Protein AF-A0A8T3YIJ8-F1 (afdb_monomer)

Structure (mmCIF, N/CA/C/O backbone):
data_AF-A0A8T3YIJ8-F1
#
_entry.id   AF-A0A8T3YIJ8-F1
#
loop_
_atom_site.group_PDB
_atom_site.id
_atom_site.type_symbol
_atom_site.label_atom_id
_atom_site.label_alt_id
_atom_site.label_comp_id
_atom_site.label_asym_id
_atom_site.label_entity_id
_atom_site.label_seq_id
_atom_site.pdbx_PDB_ins_code
_atom_site.Cartn_x
_atom_site.Cartn_y
_atom_site.Cartn_z
_atom_site.occupancy
_atom_site.B_iso_or_equiv
_atom_site.auth_seq_id
_atom_site.auth_comp_id
_atom_site.auth_asym_id
_atom_site.auth_atom_id
_atom_site.pdbx_PDB_model_num
ATOM 1 N N . MET A 1 1 ? -2.992 -53.094 11.812 1.00 40.25 1 MET A N 1
ATOM 2 C CA . MET A 1 1 ? -3.925 -52.008 12.169 1.00 40.25 1 MET A CA 1
ATOM 3 C C . MET A 1 1 ? -3.090 -50.747 12.243 1.00 40.25 1 MET A C 1
ATOM 5 O O . MET A 1 1 ? -2.473 -50.510 13.270 1.00 40.25 1 MET A O 1
ATOM 9 N N . ASP A 1 2 ? -2.996 -50.025 11.130 1.00 34.44 2 ASP A N 1
ATOM 10 C CA . ASP A 1 2 ? -2.339 -48.716 11.070 1.00 34.44 2 ASP A CA 1
ATOM 11 C C . ASP A 1 2 ? -3.391 -47.627 11.310 1.00 34.44 2 ASP A C 1
ATOM 13 O O . ASP A 1 2 ? -4.445 -47.670 10.666 1.00 34.44 2 ASP A O 1
ATOM 17 N N . PRO A 1 3 ? -3.162 -46.660 12.214 1.00 46.69 3 PRO A N 1
ATOM 18 C CA . PRO A 1 3 ? -4.040 -45.513 12.334 1.00 46.69 3 PRO A CA 1
ATOM 19 C C . PRO A 1 3 ? -3.675 -44.527 11.222 1.00 46.69 3 PRO A C 1
ATOM 21 O O . PRO A 1 3 ? -2.634 -43.873 11.262 1.00 46.69 3 PRO A O 1
ATOM 24 N N . ALA A 1 4 ? -4.534 -44.442 10.207 1.00 42.09 4 ALA A N 1
ATOM 25 C CA . ALA A 1 4 ? -4.451 -43.399 9.199 1.00 42.09 4 ALA A CA 1
ATOM 26 C C . ALA A 1 4 ? -4.560 -42.029 9.883 1.00 42.09 4 ALA A C 1
ATOM 28 O O . ALA A 1 4 ? -5.516 -41.750 10.611 1.00 42.09 4 ALA A O 1
ATOM 29 N N . ALA A 1 5 ? -3.540 -41.203 9.658 1.00 43.22 5 ALA A N 1
ATOM 30 C CA . ALA A 1 5 ? -3.492 -39.816 10.070 1.00 43.22 5 ALA A CA 1
ATOM 31 C C . ALA A 1 5 ? -4.724 -39.077 9.531 1.00 43.22 5 ALA A C 1
ATOM 33 O O . ALA A 1 5 ? -5.013 -39.112 8.336 1.00 43.22 5 ALA A O 1
ATOM 34 N N . ALA A 1 6 ? -5.451 -38.418 10.430 1.00 42.28 6 ALA A N 1
ATOM 35 C CA . ALA A 1 6 ? -6.501 -37.488 10.062 1.00 42.28 6 ALA A CA 1
ATOM 36 C C . ALA A 1 6 ? -5.849 -36.279 9.376 1.00 42.28 6 ALA A C 1
ATOM 38 O O . ALA A 1 6 ? -5.313 -35.390 10.039 1.00 42.28 6 ALA A O 1
ATOM 39 N N . GLU A 1 7 ? -5.862 -36.269 8.045 1.00 41.53 7 GLU A N 1
ATOM 40 C CA . GLU A 1 7 ? -5.591 -35.070 7.263 1.00 41.53 7 GLU A CA 1
ATOM 41 C C . GLU A 1 7 ? -6.650 -34.026 7.626 1.00 41.53 7 GLU A C 1
ATOM 43 O O . GLU A 1 7 ? -7.843 -34.184 7.355 1.00 41.53 7 GLU A O 1
ATOM 48 N N . GLY A 1 8 ? -6.211 -32.975 8.318 1.00 44.59 8 GLY A N 1
ATOM 49 C CA . GLY A 1 8 ? -7.040 -31.819 8.611 1.00 44.59 8 GLY A CA 1
ATOM 50 C C . GLY A 1 8 ? -7.515 -31.211 7.299 1.00 44.59 8 GLY A C 1
ATOM 51 O O . GLY A 1 8 ? -6.703 -30.781 6.481 1.00 44.59 8 GLY A O 1
ATOM 52 N N . ALA A 1 9 ? -8.833 -31.199 7.099 1.00 43.62 9 ALA A N 1
ATOM 53 C CA . ALA A 1 9 ? -9.450 -30.539 5.963 1.00 43.62 9 ALA A CA 1
ATOM 54 C C . ALA A 1 9 ? -8.940 -29.085 5.858 1.00 43.62 9 ALA A C 1
ATOM 56 O O . ALA A 1 9 ? -8.787 -28.419 6.890 1.00 43.62 9 ALA A O 1
ATOM 57 N N . PRO A 1 10 ? -8.674 -28.579 4.640 1.00 43.88 10 PRO A N 1
ATOM 58 C CA . PRO A 1 10 ? -8.256 -27.197 4.458 1.00 43.88 10 PRO A CA 1
ATOM 59 C C . PRO A 1 10 ? -9.318 -26.251 5.040 1.00 43.88 10 PRO A C 1
ATOM 61 O O . PRO A 1 10 ? -10.515 -26.544 4.938 1.00 43.88 10 PRO A O 1
ATOM 64 N N . PRO A 1 11 ? -8.913 -25.129 5.662 1.00 44.38 11 PRO A N 1
ATOM 65 C CA . PRO A 1 11 ? -9.855 -24.193 6.255 1.00 44.38 11 PRO A CA 1
ATOM 66 C C . PRO A 1 11 ? -10.845 -23.701 5.197 1.00 44.38 11 PRO A C 1
ATOM 68 O O . PRO A 1 11 ? -10.463 -23.283 4.102 1.00 44.38 11 PRO A O 1
ATOM 71 N N . THR A 1 12 ? -12.130 -23.764 5.538 1.00 39.94 12 THR A N 1
ATOM 72 C CA . THR A 1 12 ? -13.231 -23.315 4.690 1.00 39.94 12 THR A CA 1
ATOM 73 C C . THR A 1 12 ? -13.038 -21.837 4.326 1.00 39.94 12 THR A C 1
ATOM 75 O O . THR A 1 12 ? -12.788 -21.029 5.227 1.00 39.94 12 THR A O 1
ATOM 78 N N . PRO A 1 13 ? -13.163 -21.440 3.047 1.00 45.22 13 PRO A N 1
ATOM 79 C CA . PRO A 1 13 ? -13.034 -20.041 2.662 1.00 45.22 13 PRO A CA 1
ATOM 80 C C . PRO A 1 13 ? -14.112 -19.197 3.350 1.00 45.22 13 PRO A C 1
ATOM 82 O O . PRO A 1 13 ? -15.308 -19.481 3.260 1.00 45.22 13 PRO A O 1
ATOM 85 N N . VAL A 1 14 ? -13.672 -18.155 4.056 1.00 48.16 14 VAL A N 1
ATOM 86 C CA . VAL A 1 14 ? -14.549 -17.171 4.698 1.00 48.16 14 VAL A CA 1
ATOM 87 C C . VAL A 1 14 ? -15.386 -16.484 3.610 1.00 48.16 14 VAL A C 1
ATOM 89 O O . VAL A 1 14 ? -14.811 -15.978 2.642 1.00 48.16 14 VAL A O 1
ATOM 92 N N . PRO A 1 15 ? -16.726 -16.426 3.729 1.00 44.69 15 PRO A N 1
ATOM 93 C CA . PRO A 1 15 ? -17.553 -15.702 2.774 1.00 44.69 15 PRO A CA 1
ATOM 94 C C . PRO A 1 15 ? -17.121 -14.231 2.700 1.00 44.69 15 PRO A C 1
ATOM 96 O O . PRO A 1 15 ? -17.111 -13.524 3.705 1.00 44.69 15 PRO A O 1
ATOM 99 N N . VAL A 1 16 ? -16.828 -13.737 1.493 1.00 50.03 16 VAL A N 1
ATOM 100 C CA . VAL A 1 16 ? -16.339 -12.365 1.218 1.00 50.03 16 VAL A CA 1
ATOM 101 C C . VAL A 1 16 ? -17.248 -11.262 1.807 1.00 50.03 16 VAL A C 1
ATOM 103 O O . VAL A 1 16 ? -16.803 -10.140 2.030 1.00 50.03 16 VAL A O 1
ATOM 106 N N . ARG A 1 17 ? -18.511 -11.576 2.134 1.00 48.50 17 ARG A N 1
ATOM 107 C CA . ARG A 1 17 ? -19.486 -10.645 2.731 1.00 48.50 17 ARG A CA 1
ATOM 108 C C . ARG A 1 17 ? -19.342 -10.398 4.239 1.00 48.50 17 ARG A C 1
ATOM 110 O O . ARG A 1 17 ? -20.034 -9.521 4.744 1.00 48.50 17 ARG A O 1
ATOM 117 N N . THR A 1 18 ? -18.458 -11.103 4.944 1.00 59.53 18 THR A N 1
ATOM 118 C CA . THR A 1 18 ? -18.165 -10.848 6.372 1.00 59.53 18 THR A CA 1
ATOM 119 C C . THR A 1 18 ? -16.715 -10.443 6.619 1.00 59.53 18 THR A C 1
ATOM 121 O O . THR A 1 18 ? -16.295 -10.346 7.767 1.00 59.53 18 THR A O 1
ATOM 124 N N . ALA A 1 19 ? -15.928 -10.225 5.563 1.00 74.06 19 ALA A N 1
ATOM 125 C CA . ALA A 1 19 ? -14.519 -9.916 5.723 1.00 74.06 19 ALA A CA 1
ATOM 126 C C . ALA A 1 19 ? -14.310 -8.479 6.250 1.00 74.06 19 ALA A C 1
ATOM 128 O O . ALA A 1 19 ? -14.961 -7.551 5.759 1.00 74.06 19 ALA A O 1
ATOM 129 N N . PRO A 1 20 ? -13.370 -8.245 7.184 1.00 74.06 20 PRO A N 1
ATOM 130 C CA . PRO A 1 20 ? -13.170 -6.924 7.788 1.00 74.06 20 PRO A CA 1
ATOM 131 C C . PRO A 1 20 ? -12.803 -5.845 6.758 1.00 74.06 20 PRO A C 1
ATOM 133 O O . PRO A 1 20 ? -13.225 -4.698 6.880 1.00 74.06 20 PRO A O 1
ATOM 136 N N . TRP A 1 21 ? -12.077 -6.220 5.701 1.00 81.50 21 TRP A N 1
ATOM 137 C CA . TRP A 1 21 ? -11.660 -5.327 4.613 1.00 81.50 21 TRP A CA 1
ATOM 138 C C . TRP A 1 21 ? -12.791 -4.878 3.676 1.00 81.50 21 TRP A C 1
ATOM 140 O O . TRP A 1 21 ? -12.578 -3.990 2.848 1.00 81.50 21 TRP A O 1
ATOM 150 N N . ALA A 1 22 ? -13.995 -5.448 3.800 1.00 82.62 22 ALA A N 1
ATOM 151 C CA . ALA A 1 22 ? -15.178 -4.981 3.077 1.00 82.62 22 ALA A CA 1
ATOM 152 C C . ALA A 1 22 ? -15.743 -3.668 3.655 1.00 82.62 22 ALA A C 1
ATOM 154 O O . ALA A 1 22 ? -16.499 -2.962 2.984 1.00 82.62 22 ALA A O 1
ATOM 155 N N . TYR A 1 23 ? -15.376 -3.315 4.892 1.00 85.31 23 TYR A N 1
ATOM 156 C CA . TYR A 1 23 ? -15.840 -2.101 5.555 1.00 85.31 23 TYR A CA 1
ATOM 157 C C . TYR A 1 23 ? -14.977 -0.902 5.156 1.00 85.31 23 TYR A C 1
ATOM 159 O O . TYR A 1 23 ? -13.761 -0.912 5.302 1.00 85.31 23 TYR A O 1
ATOM 167 N N . LYS A 1 24 ? -15.615 0.187 4.721 1.00 79.62 24 LYS A N 1
ATOM 168 C CA . LYS A 1 24 ? -14.959 1.441 4.298 1.00 79.62 24 LYS A CA 1
ATOM 169 C C . LYS A 1 24 ? -13.916 1.972 5.296 1.00 79.62 24 LYS A C 1
ATOM 171 O O . LYS A 1 24 ? -12.830 2.392 4.903 1.00 79.62 24 LYS A O 1
ATOM 176 N N . ASN A 1 25 ? -14.224 1.904 6.591 1.00 87.69 25 ASN A N 1
ATOM 177 C CA . ASN A 1 25 ? -13.346 2.391 7.660 1.00 87.69 25 ASN A CA 1
ATOM 178 C C . ASN A 1 25 ? -12.110 1.509 7.883 1.00 87.69 25 ASN A C 1
ATOM 180 O O . ASN A 1 25 ? -11.148 1.969 8.498 1.00 87.69 25 ASN A O 1
ATOM 184 N N . PHE A 1 26 ? -12.113 0.269 7.383 1.00 92.44 26 PHE A N 1
ATOM 185 C CA . PHE A 1 26 ? -10.992 -0.656 7.526 1.00 92.44 26 PHE A CA 1
ATOM 186 C C . PHE A 1 26 ? -9.722 -0.037 6.956 1.00 92.44 26 PHE A C 1
ATOM 188 O O . PHE A 1 26 ? -8.716 0.054 7.652 1.00 92.44 26 PHE A O 1
ATOM 195 N N . TRP A 1 27 ? -9.792 0.457 5.717 1.00 92.62 27 TRP A N 1
ATOM 196 C CA . TRP A 1 27 ? -8.640 1.024 5.020 1.00 92.62 27 TRP A CA 1
ATOM 197 C C . TRP A 1 27 ? -8.142 2.296 5.693 1.00 92.62 27 TRP A C 1
ATOM 199 O O . TRP A 1 27 ? -6.937 2.488 5.815 1.00 92.62 27 TRP A O 1
ATOM 209 N N . LEU A 1 28 ? -9.053 3.119 6.215 1.00 91.44 28 LEU A N 1
ATOM 210 C CA . LEU A 1 28 ? -8.709 4.317 6.978 1.00 91.44 28 LEU A CA 1
ATOM 211 C C . LEU A 1 28 ? -7.915 3.988 8.241 1.00 91.44 28 LEU A C 1
ATOM 213 O O . LEU A 1 28 ? -6.855 4.576 8.476 1.00 91.44 28 LEU A O 1
ATOM 217 N N . ILE A 1 29 ? -8.392 3.028 9.031 1.00 92.94 29 ILE A N 1
ATOM 218 C CA . ILE A 1 29 ? -7.712 2.603 10.257 1.00 92.94 29 ILE A CA 1
ATOM 219 C C . ILE A 1 29 ? -6.386 1.923 9.909 1.00 92.94 29 ILE A C 1
ATOM 221 O O . ILE A 1 29 ? -5.339 2.307 10.434 1.00 92.94 29 ILE A O 1
ATOM 225 N N . TRP A 1 30 ? -6.424 0.947 9.003 1.00 95.38 30 TRP A N 1
ATOM 226 C CA . TRP A 1 30 ? -5.283 0.102 8.680 1.00 95.38 30 TRP A CA 1
ATOM 227 C C . TRP A 1 30 ? -4.146 0.892 8.036 1.00 95.38 30 TRP A C 1
ATOM 229 O O . TRP A 1 30 ? -3.026 0.827 8.530 1.00 95.38 30 TRP A O 1
ATOM 239 N N . LEU A 1 31 ? -4.412 1.701 7.002 1.00 94.88 31 LEU A N 1
ATOM 240 C CA . LEU A 1 31 ? -3.368 2.479 6.319 1.00 94.88 31 LEU A CA 1
ATOM 241 C C . LEU A 1 31 ? -2.733 3.510 7.251 1.00 94.88 31 LEU A C 1
ATOM 243 O O . LEU A 1 31 ? -1.519 3.700 7.244 1.00 94.88 31 LEU A O 1
ATOM 247 N N . THR A 1 32 ? -3.532 4.129 8.120 1.00 92.62 32 THR A N 1
ATOM 248 C CA . THR A 1 32 ? -2.998 5.059 9.121 1.00 92.62 32 THR A CA 1
ATOM 249 C C . THR A 1 32 ? -2.109 4.344 10.138 1.00 92.62 32 THR A C 1
ATOM 251 O O . THR A 1 32 ? -1.071 4.882 10.526 1.00 92.62 32 THR A O 1
ATOM 254 N N . ALA A 1 33 ? -2.494 3.139 10.566 1.00 94.75 33 ALA A N 1
ATOM 255 C CA . ALA A 1 33 ? -1.703 2.313 11.473 1.00 94.75 33 ALA A CA 1
ATOM 256 C C . ALA A 1 33 ? -0.489 1.660 10.795 1.00 94.75 33 ALA A C 1
ATOM 258 O O . ALA A 1 33 ? 0.489 1.369 11.476 1.00 94.75 33 ALA A O 1
ATOM 259 N N . ALA A 1 34 ? -0.511 1.459 9.477 1.00 94.94 34 ALA A N 1
ATOM 260 C CA . ALA A 1 34 ? 0.637 0.990 8.709 1.00 94.94 34 ALA A CA 1
ATOM 261 C C . ALA A 1 34 ? 1.737 2.054 8.655 1.00 94.94 34 ALA A C 1
ATOM 263 O O . ALA A 1 34 ? 2.915 1.724 8.759 1.00 94.94 34 ALA A O 1
ATOM 264 N N . GLY A 1 35 ?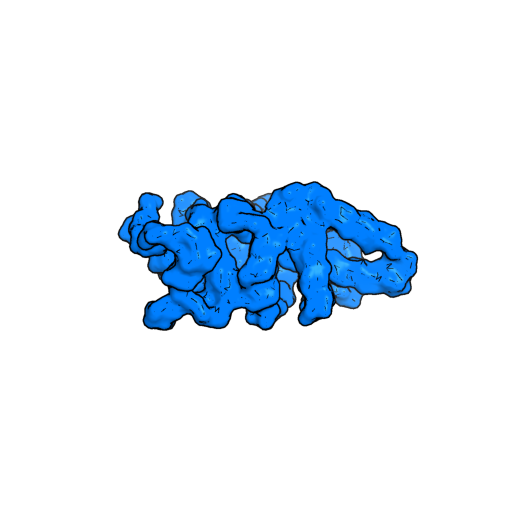 1.359 3.334 8.603 1.00 92.00 35 GLY A N 1
ATOM 265 C CA . GLY A 1 35 ? 2.290 4.464 8.559 1.00 92.00 35 GLY A CA 1
ATOM 266 C C . GLY A 1 35 ? 3.027 4.775 9.852 1.00 92.00 35 GLY A C 1
ATOM 267 O O . GLY A 1 35 ? 3.831 5.698 9.862 1.00 92.00 35 GLY A O 1
ATOM 268 N N . ALA A 1 36 ? 2.760 4.062 10.946 1.00 88.50 36 ALA A N 1
ATOM 269 C CA . ALA A 1 36 ? 3.391 4.313 12.236 1.00 88.50 36 ALA A CA 1
ATOM 270 C C . ALA A 1 36 ? 3.660 3.000 12.973 1.00 88.50 36 ALA A C 1
ATOM 272 O O . ALA A 1 36 ? 2.823 2.104 12.996 1.00 88.50 36 ALA A O 1
ATOM 273 N N . LYS A 1 37 ? 4.803 2.884 13.661 1.00 83.25 37 LYS A N 1
ATOM 274 C CA . LYS A 1 37 ? 5.083 1.694 14.492 1.00 83.25 37 LYS A CA 1
ATOM 275 C C . LYS A 1 37 ? 4.044 1.500 15.602 1.00 83.25 37 LYS A C 1
ATOM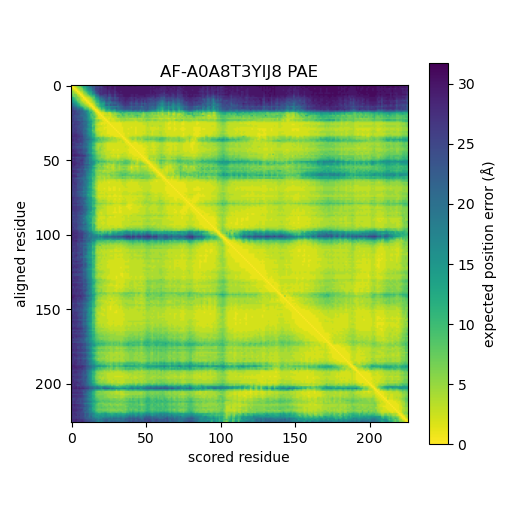 277 O O . LYS A 1 37 ? 3.714 0.368 15.936 1.00 83.25 37 LYS A O 1
ATOM 282 N N . ARG A 1 38 ? 3.547 2.602 16.176 1.00 87.69 38 ARG A N 1
ATOM 283 C CA . ARG A 1 38 ? 2.482 2.623 17.188 1.00 87.69 38 ARG A CA 1
ATOM 284 C C . ARG A 1 38 ? 1.616 3.862 16.983 1.00 87.69 38 ARG A C 1
ATOM 286 O O . ARG A 1 38 ? 2.122 4.981 17.042 1.00 87.69 38 ARG A O 1
ATOM 293 N N . THR A 1 39 ? 0.313 3.679 16.797 1.00 93.75 39 THR A N 1
ATOM 294 C CA . THR A 1 39 ? -0.670 4.777 16.780 1.00 93.75 39 THR A CA 1
ATOM 295 C C . THR A 1 39 ? -1.840 4.468 17.711 1.00 93.75 39 THR A C 1
ATOM 297 O O . THR A 1 39 ? -1.837 3.445 18.386 1.00 93.75 39 THR A O 1
ATOM 300 N N . THR A 1 40 ? -2.826 5.352 17.809 1.00 93.69 40 THR A N 1
ATOM 301 C CA . THR A 1 40 ? -4.071 5.120 18.555 1.00 93.69 40 THR A CA 1
ATOM 302 C C . THR A 1 40 ? -5.258 5.452 17.658 1.00 93.69 40 THR A C 1
ATOM 304 O O . THR A 1 40 ? -5.126 6.275 16.755 1.00 93.69 40 THR A O 1
ATOM 307 N N . LEU A 1 41 ? -6.434 4.868 17.912 1.00 91.31 41 LEU A N 1
ATOM 308 C CA . LEU A 1 41 ? -7.649 5.239 17.168 1.00 91.31 41 LEU A CA 1
ATOM 309 C C . LEU A 1 41 ? -7.975 6.735 17.276 1.00 91.31 41 LEU A C 1
ATOM 311 O O . LEU A 1 41 ? -8.376 7.333 16.286 1.00 91.31 41 LEU A O 1
ATOM 315 N N . TYR A 1 42 ? -7.719 7.349 18.433 1.00 91.44 42 TYR A N 1
ATOM 316 C CA . TYR A 1 42 ? -7.863 8.793 18.609 1.00 91.44 42 TYR A CA 1
ATOM 317 C C . TYR A 1 42 ? -7.010 9.579 17.601 1.00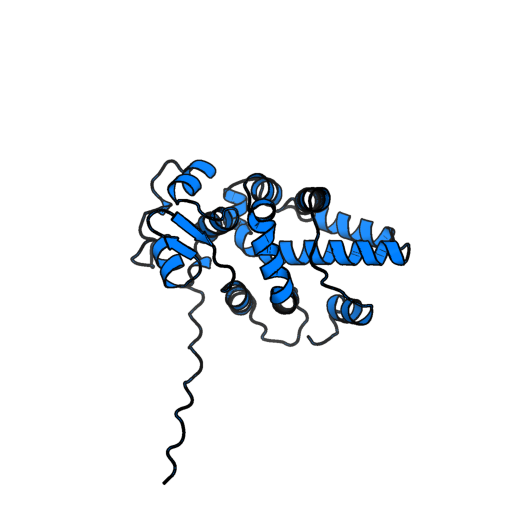 91.44 42 TYR A C 1
ATOM 319 O O . TYR A 1 42 ? -7.520 10.455 16.912 1.00 91.44 42 TYR A O 1
ATOM 327 N N . LYS A 1 43 ? -5.728 9.215 17.442 1.00 91.62 43 LYS A N 1
ATOM 328 C CA . LYS A 1 43 ? -4.847 9.854 16.451 1.00 91.62 43 LYS A CA 1
ATOM 329 C C . LYS A 1 43 ? -5.313 9.615 15.017 1.00 91.62 43 LYS A C 1
ATOM 331 O O . LYS A 1 43 ? -5.113 10.470 14.163 1.00 91.62 43 LYS A O 1
ATOM 336 N N . VAL A 1 44 ? -5.919 8.457 14.741 1.00 90.75 44 VAL A N 1
ATOM 337 C CA . VAL A 1 44 ? -6.538 8.184 13.437 1.00 90.75 44 VAL A CA 1
ATOM 338 C C . VAL A 1 44 ? -7.698 9.155 13.195 1.00 90.75 44 VAL A C 1
ATOM 340 O O . VAL A 1 44 ? -7.745 9.782 12.143 1.00 90.75 44 VAL A O 1
ATOM 343 N N . GLN A 1 45 ? -8.600 9.330 14.161 1.00 89.31 45 GLN A N 1
ATOM 344 C CA . GLN A 1 45 ? -9.729 10.257 14.029 1.00 89.31 45 GLN A CA 1
ATOM 345 C C . GLN A 1 45 ? -9.278 11.704 13.865 1.00 89.31 45 GLN A C 1
ATOM 347 O O . GLN A 1 45 ? -9.722 12.371 12.934 1.00 89.31 45 GLN A O 1
ATOM 352 N N . GLU A 1 46 ? -8.371 12.158 14.730 1.00 89.31 46 GLU A N 1
ATOM 353 C CA . GLU A 1 46 ? -7.794 13.502 14.690 1.00 89.31 46 GLU A CA 1
ATOM 354 C C . GLU A 1 46 ? -7.176 13.790 13.317 1.00 89.31 46 GLU A C 1
ATOM 356 O O . GLU A 1 46 ? -7.488 14.801 12.690 1.00 89.31 46 GLU A O 1
ATOM 361 N N . ARG A 1 47 ? -6.379 12.849 12.793 1.00 86.19 47 ARG A N 1
ATOM 362 C CA . ARG A 1 47 ? -5.721 12.973 11.485 1.00 86.19 47 ARG A CA 1
ATOM 363 C C . ARG A 1 47 ? -6.700 13.152 10.327 1.00 86.19 47 ARG A C 1
ATOM 365 O O . ARG A 1 47 ? -6.379 13.857 9.374 1.00 86.19 47 ARG A O 1
ATOM 372 N N . TRP A 1 48 ? -7.852 12.493 10.379 1.00 84.25 48 TRP A N 1
ATOM 373 C CA . TRP A 1 48 ? -8.841 12.525 9.299 1.00 84.25 48 TRP A CA 1
ATOM 374 C C . TRP A 1 48 ? -10.027 13.450 9.597 1.00 84.25 48 TRP A C 1
ATOM 376 O O . TRP A 1 48 ? -11.025 13.400 8.882 1.00 84.25 48 TRP A O 1
ATOM 386 N N . GLY A 1 49 ? -9.930 14.297 10.629 1.00 82.62 49 GLY A N 1
ATOM 387 C CA . GLY A 1 49 ? -10.971 15.269 10.979 1.00 82.62 49 GLY A CA 1
ATOM 388 C C . GLY A 1 49 ? -12.289 14.634 11.430 1.00 82.62 49 GLY A C 1
ATOM 389 O O . GLY A 1 49 ? -13.350 15.238 11.285 1.00 82.62 49 GLY A O 1
ATOM 390 N N . ILE A 1 50 ? -12.248 13.408 11.955 1.00 83.31 50 ILE A N 1
ATOM 391 C CA . ILE A 1 50 ? -13.434 12.691 12.429 1.00 83.31 50 ILE A CA 1
ATOM 392 C C . ILE A 1 50 ? -13.762 13.203 13.835 1.00 83.31 50 ILE A C 1
ATOM 394 O O . ILE A 1 50 ? -13.101 12.853 14.809 1.00 83.31 50 ILE A O 1
ATOM 398 N N . THR A 1 51 ? -14.795 14.036 13.942 1.00 79.75 51 THR A N 1
ATOM 399 C CA . THR A 1 51 ? -15.195 14.697 15.199 1.00 79.75 51 THR A CA 1
ATOM 400 C C . THR A 1 51 ? -16.050 13.823 16.114 1.00 79.75 51 THR A C 1
ATOM 402 O O . THR A 1 51 ? -16.186 14.105 17.302 1.00 79.75 51 THR A O 1
ATOM 405 N N . THR A 1 52 ? -16.635 12.752 15.580 1.00 77.88 52 THR A N 1
ATOM 406 C CA . THR A 1 52 ? -17.465 11.810 16.332 1.00 77.88 52 THR A CA 1
ATOM 407 C C . THR A 1 52 ? -16.658 10.579 16.727 1.00 77.88 52 THR A C 1
ATOM 409 O O . THR A 1 52 ? -15.726 10.178 16.030 1.00 77.88 52 THR A O 1
ATOM 412 N N . ASN A 1 53 ? -17.058 9.892 17.801 1.00 79.19 53 ASN A N 1
ATOM 413 C CA . ASN A 1 53 ? -16.444 8.626 18.230 1.00 79.19 53 ASN A CA 1
ATOM 414 C C . ASN A 1 53 ? -16.745 7.436 17.300 1.00 79.19 53 ASN A C 1
ATOM 416 O O . ASN A 1 53 ? -16.611 6.289 17.714 1.00 79.19 53 ASN A O 1
ATOM 420 N N . TYR A 1 54 ? -17.117 7.698 16.044 1.00 77.88 54 TYR A N 1
ATOM 421 C CA . TYR A 1 54 ? -17.627 6.741 15.065 1.00 77.88 54 TYR A CA 1
ATOM 422 C C . TYR A 1 54 ? -16.786 5.457 14.946 1.00 77.88 54 TYR A C 1
ATOM 424 O O . TYR A 1 54 ? -17.349 4.367 14.966 1.00 77.88 54 TYR A O 1
ATOM 432 N N . LEU A 1 55 ? -15.450 5.554 14.952 1.00 83.19 55 LEU A N 1
ATOM 433 C CA . LEU A 1 55 ? -14.553 4.387 14.848 1.00 83.19 55 LEU A CA 1
ATOM 434 C C . LEU A 1 55 ? -14.603 3.431 16.060 1.00 83.19 55 LEU A C 1
ATOM 436 O O . LEU A 1 55 ? -14.084 2.316 15.989 1.00 83.19 55 LEU A O 1
ATOM 440 N N . TYR A 1 56 ? -15.208 3.854 17.172 1.00 83.56 56 TYR A N 1
ATOM 441 C CA . TYR A 1 56 ? -15.416 3.043 18.375 1.00 83.56 56 TYR A CA 1
ATOM 442 C C . TYR A 1 56 ? -16.798 2.384 18.432 1.00 83.56 56 TYR A C 1
ATOM 444 O O . TYR A 1 56 ? -17.051 1.595 19.344 1.00 83.56 56 TYR A O 1
ATOM 452 N N . HIS A 1 57 ? -17.704 2.695 17.503 1.00 85.12 57 HIS A N 1
ATOM 453 C CA . HIS A 1 57 ? -19.032 2.091 17.500 1.00 85.12 57 HIS A CA 1
ATOM 454 C C . HIS A 1 57 ? -18.992 0.661 16.958 1.00 85.12 57 HIS A C 1
ATOM 456 O O . HIS A 1 57 ? -18.076 0.246 16.245 1.00 85.12 57 HIS A O 1
ATOM 462 N N . ARG A 1 58 ? -20.004 -0.121 17.342 1.00 85.69 58 ARG A N 1
ATOM 463 C CA . ARG A 1 58 ? -20.233 -1.438 16.749 1.00 85.69 58 ARG A CA 1
ATOM 464 C C . ARG A 1 58 ? -20.666 -1.248 15.301 1.00 85.69 58 ARG A C 1
ATOM 466 O O . ARG A 1 58 ? -21.579 -0.468 15.042 1.00 85.69 58 ARG A O 1
ATOM 473 N N . GLU A 1 59 ? -20.031 -1.972 14.389 1.00 83.62 59 GLU A N 1
ATOM 474 C CA . GLU A 1 59 ? -20.433 -1.959 12.985 1.00 83.62 59 GLU A CA 1
ATOM 475 C C . GLU A 1 59 ? -21.678 -2.826 12.788 1.00 83.62 59 GLU A C 1
ATOM 477 O O . GLU A 1 59 ? -21.826 -3.900 13.391 1.00 83.62 59 GLU A O 1
ATOM 482 N N . ALA A 1 60 ? -22.580 -2.361 11.924 1.00 79.19 60 ALA A N 1
ATOM 483 C CA . ALA A 1 60 ? -23.777 -3.109 11.574 1.00 79.19 60 ALA A CA 1
ATOM 484 C C . ALA A 1 60 ? -23.387 -4.462 10.948 1.00 79.19 60 ALA A C 1
ATOM 486 O O . ALA A 1 60 ? -22.575 -4.529 10.025 1.00 79.19 60 ALA A O 1
ATOM 487 N N . GLY A 1 61 ? -23.950 -5.550 11.476 1.00 79.38 61 GLY A N 1
ATOM 488 C CA . GLY A 1 61 ? -23.669 -6.917 11.023 1.00 79.38 61 GLY A CA 1
ATOM 489 C C . GLY A 1 61 ? -22.463 -7.606 11.677 1.00 79.38 61 GLY A C 1
ATOM 490 O O . GLY A 1 61 ? -22.411 -8.829 11.631 1.00 79.38 61 GLY A O 1
ATOM 491 N N . LEU A 1 62 ? -21.548 -6.882 12.344 1.00 81.50 62 LEU A N 1
ATOM 492 C CA . LEU A 1 62 ? -20.399 -7.494 13.044 1.00 81.50 62 LEU A CA 1
ATOM 493 C C . LEU A 1 62 ? -20.669 -7.799 14.523 1.00 81.50 62 LEU A C 1
ATOM 495 O O . LEU A 1 62 ? -19.997 -8.636 15.117 1.00 81.50 62 LEU A O 1
ATOM 499 N N . GLY A 1 63 ? -21.598 -7.082 15.164 1.00 84.38 63 GLY A N 1
ATOM 500 C CA . GLY A 1 63 ? -21.894 -7.241 16.598 1.00 84.38 63 GLY A CA 1
ATOM 501 C C . GLY A 1 63 ? -20.798 -6.732 17.553 1.00 84.38 63 GLY A C 1
ATOM 502 O O . GLY A 1 63 ? -21.027 -6.644 18.760 1.00 84.38 63 GLY A O 1
ATOM 503 N N . LYS A 1 64 ? -19.640 -6.321 17.024 1.00 88.56 64 LYS A N 1
ATOM 504 C CA . LYS A 1 64 ? -18.501 -5.710 17.729 1.00 88.56 64 LYS A CA 1
ATOM 505 C C . LYS A 1 64 ? -17.924 -4.543 16.920 1.00 88.56 64 LYS A C 1
ATOM 507 O O . LYS A 1 64 ? -18.417 -4.220 15.840 1.00 88.56 64 LYS A O 1
ATOM 512 N N . THR A 1 65 ? -16.939 -3.844 17.482 1.00 90.94 65 THR A N 1
ATOM 513 C CA . THR A 1 65 ? -16.282 -2.722 16.791 1.00 90.94 65 THR A CA 1
ATOM 514 C C . THR A 1 65 ? -15.383 -3.242 15.673 1.00 90.94 65 THR A C 1
ATOM 516 O O . THR A 1 65 ? -14.814 -4.330 15.795 1.00 90.94 65 THR A O 1
ATOM 519 N N . LEU A 1 66 ? -15.210 -2.456 14.606 1.00 92.00 66 LEU A N 1
ATOM 520 C CA . LEU A 1 66 ? -14.329 -2.840 13.500 1.00 92.00 66 LEU A CA 1
ATOM 521 C C . LEU A 1 66 ? -12.892 -3.072 13.973 1.00 92.00 66 LEU A C 1
ATOM 523 O O . LEU A 1 66 ? -12.265 -4.040 13.564 1.00 92.00 66 LEU A O 1
ATOM 527 N N . LEU A 1 67 ? -12.389 -2.231 14.886 1.00 92.69 67 LEU A N 1
ATOM 528 C CA . LEU A 1 67 ? -11.070 -2.434 15.489 1.00 92.69 67 LEU A CA 1
ATOM 529 C C . LEU A 1 67 ? -10.965 -3.811 16.155 1.00 92.69 67 LEU A C 1
ATOM 531 O O . LEU A 1 67 ? -9.954 -4.484 15.979 1.00 92.69 67 LEU A O 1
ATOM 535 N N . GLN A 1 68 ? -11.969 -4.206 16.943 1.00 93.19 68 GLN A N 1
ATOM 536 C CA . GLN A 1 68 ? -11.929 -5.496 17.626 1.00 93.19 68 GLN A CA 1
ATOM 537 C C . GLN A 1 68 ? -11.896 -6.635 16.609 1.00 93.19 68 GLN A C 1
ATOM 539 O O . GLN A 1 68 ? -11.055 -7.516 16.719 1.00 93.19 68 GLN A O 1
ATOM 544 N N . GLU A 1 69 ? -12.739 -6.565 15.579 1.00 93.44 69 GLU A N 1
ATOM 545 C CA . GLU A 1 69 ? -12.731 -7.539 14.489 1.00 93.44 69 GLU A CA 1
ATOM 546 C C . GLU A 1 69 ? -11.365 -7.606 13.783 1.00 93.44 69 GLU A C 1
ATOM 548 O O . GLU A 1 69 ? -10.834 -8.696 13.597 1.00 93.44 69 GLU A O 1
ATOM 553 N N . MET A 1 70 ? -10.752 -6.465 13.451 1.00 94.81 70 MET A N 1
ATOM 554 C CA . MET A 1 70 ? -9.425 -6.400 12.820 1.00 94.81 70 MET A CA 1
ATOM 555 C C . MET A 1 70 ? -8.318 -7.015 13.686 1.00 94.81 70 MET A C 1
ATOM 557 O O . MET A 1 70 ? -7.364 -7.571 13.143 1.00 94.81 70 MET A O 1
ATOM 561 N N . VAL A 1 71 ? -8.421 -6.897 15.012 1.00 94.75 71 VAL A N 1
ATOM 562 C CA . VAL A 1 71 ? -7.479 -7.520 15.953 1.00 94.75 71 VAL A CA 1
ATOM 563 C C . VAL A 1 71 ? -7.708 -9.027 16.022 1.00 94.75 71 VAL A C 1
ATOM 565 O O . VAL A 1 71 ? -6.755 -9.786 15.868 1.00 94.75 71 VAL A O 1
ATOM 568 N N . ASP A 1 72 ? -8.959 -9.462 16.182 1.00 93.50 72 ASP A N 1
ATOM 569 C CA . ASP A 1 72 ? -9.320 -10.883 16.294 1.00 93.50 72 ASP A CA 1
ATOM 570 C C . ASP A 1 72 ? -8.907 -11.680 15.046 1.00 93.50 72 ASP A C 1
ATOM 572 O O . ASP A 1 72 ? -8.522 -12.843 15.132 1.00 93.50 72 ASP A O 1
ATOM 576 N N . THR A 1 73 ? -8.957 -11.036 13.880 1.00 91.44 73 THR A N 1
ATOM 577 C CA . THR A 1 73 ? -8.616 -11.628 12.578 1.00 91.44 73 THR A CA 1
ATOM 578 C C . THR A 1 73 ? -7.166 -11.379 12.144 1.00 91.44 73 THR A C 1
ATOM 580 O O . THR A 1 73 ? -6.789 -11.741 11.033 1.00 91.44 73 THR A O 1
ATOM 583 N N . GLY A 1 74 ? -6.336 -10.764 12.994 1.00 93.88 74 GLY A N 1
ATOM 584 C CA . GLY A 1 74 ? -4.896 -10.612 12.752 1.00 93.88 74 GLY A CA 1
ATOM 585 C C . GLY A 1 74 ? -4.494 -9.528 11.742 1.00 93.88 74 GLY A C 1
ATOM 586 O O . GLY A 1 74 ? -3.333 -9.469 11.342 1.00 93.88 74 GLY A O 1
ATOM 587 N N . HIS A 1 75 ? -5.405 -8.636 11.348 1.00 95.69 75 HIS A N 1
ATOM 588 C CA . HIS A 1 75 ? -5.093 -7.487 10.482 1.00 95.69 75 HIS A CA 1
ATOM 589 C C . HIS A 1 75 ? -4.330 -6.390 11.225 1.00 95.69 75 HIS A C 1
ATOM 591 O O . HIS A 1 75 ? -3.577 -5.617 10.623 1.00 95.69 75 HIS A O 1
ATOM 597 N N . MET A 1 76 ? -4.540 -6.307 12.538 1.00 95.00 76 MET A N 1
ATOM 598 C CA . MET A 1 76 ? -3.861 -5.379 13.431 1.00 95.00 76 MET A CA 1
ATOM 599 C C . MET A 1 76 ? -3.446 -6.065 14.726 1.00 95.00 76 MET A C 1
ATOM 601 O O . MET A 1 76 ? -4.110 -6.980 15.198 1.00 95.00 76 MET A O 1
ATOM 605 N N . ALA A 1 77 ? -2.377 -5.565 15.337 1.00 95.06 77 ALA A N 1
ATOM 606 C CA . ALA A 1 77 ? -2.028 -5.879 16.714 1.00 95.06 77 ALA A CA 1
ATOM 607 C C . ALA A 1 77 ? -2.411 -4.707 17.623 1.00 95.06 77 ALA A C 1
ATOM 609 O O . ALA A 1 77 ? -2.393 -3.542 17.209 1.00 95.06 77 ALA A O 1
ATOM 610 N N . LYS A 1 78 ? -2.765 -5.019 18.871 1.00 95.06 78 LYS A N 1
ATOM 611 C CA . LYS A 1 78 ? -3.148 -4.036 19.885 1.00 95.06 78 LYS A CA 1
ATOM 612 C C . LYS A 1 78 ? -2.386 -4.282 21.182 1.00 95.06 78 LYS A C 1
ATOM 614 O O . LYS A 1 78 ? -2.440 -5.369 21.742 1.00 95.06 78 LYS A O 1
ATOM 619 N N . GLU A 1 79 ? -1.750 -3.233 21.690 1.00 95.12 79 GLU A N 1
ATOM 620 C CA . GLU A 1 79 ? -1.031 -3.214 22.965 1.00 95.12 79 GLU A CA 1
ATOM 621 C C . GLU A 1 79 ? -1.552 -2.056 23.824 1.00 95.12 79 GLU A C 1
ATOM 623 O O . GLU A 1 79 ? -1.183 -0.888 23.645 1.00 95.12 79 GLU A O 1
ATOM 628 N N . GLY A 1 80 ? -2.463 -2.358 24.752 1.00 92.19 80 GLY A N 1
ATOM 629 C CA . GLY A 1 80 ? -3.167 -1.332 25.520 1.00 92.19 80 GLY A CA 1
ATOM 630 C C . GLY A 1 80 ? -3.966 -0.400 24.601 1.00 92.19 80 GLY A C 1
ATOM 631 O O . GLY A 1 80 ? -4.906 -0.829 23.931 1.00 92.19 80 GLY A O 1
ATOM 632 N N . ARG A 1 81 ? -3.593 0.887 24.564 1.00 92.00 81 ARG A N 1
ATOM 633 C CA . ARG A 1 81 ? -4.205 1.890 23.668 1.00 92.00 81 ARG A CA 1
ATOM 634 C C . ARG A 1 81 ? -3.570 1.954 22.279 1.00 92.00 81 ARG A C 1
ATOM 636 O O . ARG A 1 81 ? -4.107 2.641 21.410 1.00 92.00 81 ARG A O 1
ATOM 643 N N . PHE A 1 82 ? -2.417 1.316 22.098 1.00 96.31 82 PHE A N 1
ATOM 644 C CA . PHE A 1 82 ? -1.657 1.391 20.861 1.00 96.31 82 PHE A CA 1
ATOM 645 C C . PHE A 1 82 ? -2.101 0.310 19.883 1.00 96.31 82 PHE A C 1
ATOM 647 O O . PHE A 1 82 ? -2.377 -0.817 20.286 1.00 96.31 82 PHE A O 1
ATOM 654 N N . ILE A 1 83 ? -2.153 0.669 18.606 1.00 95.56 83 ILE A N 1
ATOM 655 C CA . ILE A 1 83 ? -2.458 -0.222 17.489 1.00 95.56 83 ILE A CA 1
ATOM 656 C C . ILE A 1 83 ? -1.332 -0.159 16.455 1.00 95.56 83 ILE A C 1
ATOM 658 O O . ILE A 1 83 ? -0.702 0.892 16.277 1.00 95.56 83 ILE A O 1
ATOM 662 N N . SER A 1 84 ? -1.100 -1.279 15.779 1.00 95.31 84 SER A N 1
ATOM 663 C CA . SER A 1 84 ? -0.155 -1.409 14.670 1.00 95.31 84 SER A CA 1
ATOM 664 C C . SER A 1 84 ? -0.733 -2.317 13.588 1.00 95.31 84 SER A C 1
ATOM 666 O O . SER A 1 84 ? -1.353 -3.342 13.882 1.00 95.31 84 SER A O 1
ATOM 668 N N . ALA A 1 85 ? -0.551 -1.937 12.325 1.00 95.94 85 ALA A N 1
ATOM 669 C CA . ALA A 1 85 ? -0.982 -2.764 11.206 1.00 95.94 85 ALA A CA 1
ATOM 670 C C . ALA A 1 85 ? -0.070 -3.986 11.045 1.00 95.94 85 ALA A C 1
ATOM 672 O O . ALA A 1 85 ? 1.153 -3.877 11.151 1.00 95.94 85 ALA A O 1
ATOM 673 N N . GLN A 1 86 ? -0.674 -5.133 10.754 1.00 95.69 86 GLN A N 1
ATOM 674 C CA . GLN A 1 86 ? 0.033 -6.344 10.342 1.00 95.69 86 GLN A CA 1
ATOM 675 C C . GLN A 1 86 ? -0.022 -6.459 8.823 1.00 95.69 86 GLN A C 1
ATOM 677 O O . GLN A 1 86 ? -1.033 -6.093 8.234 1.00 95.69 86 GLN A O 1
ATOM 682 N N . MET A 1 87 ? 1.036 -6.966 8.188 1.00 94.56 87 MET A N 1
ATOM 683 C CA . MET A 1 87 ? 1.104 -7.122 6.724 1.00 94.56 87 MET A CA 1
ATOM 684 C C . MET A 1 87 ? 0.941 -8.575 6.250 1.00 94.56 87 MET A C 1
ATOM 686 O O . MET A 1 87 ? 0.675 -8.812 5.076 1.00 94.56 87 MET A O 1
ATOM 690 N N . GLY A 1 88 ? 1.039 -9.555 7.154 1.00 93.56 88 GLY A N 1
ATOM 691 C CA . GLY A 1 88 ? 1.028 -10.980 6.793 1.00 93.56 88 GLY A CA 1
ATOM 692 C C . GLY A 1 88 ? -0.282 -11.497 6.181 1.00 93.56 88 GLY A C 1
ATOM 693 O O . GLY A 1 88 ? -0.273 -12.521 5.509 1.00 93.56 88 GLY A O 1
ATOM 694 N N . TRP A 1 89 ? -1.402 -10.793 6.365 1.00 94.19 89 TRP A N 1
ATOM 695 C CA . TRP A 1 89 ? -2.710 -11.175 5.811 1.00 94.19 89 TRP A CA 1
ATOM 696 C C . TRP A 1 89 ? -2.894 -10.772 4.338 1.00 94.19 89 TRP A C 1
ATOM 698 O O . TRP A 1 89 ? -3.826 -11.238 3.683 1.00 94.19 89 TRP A O 1
ATOM 708 N N . ILE A 1 90 ? -2.025 -9.908 3.801 1.00 94.38 90 ILE A N 1
ATOM 709 C CA . ILE A 1 90 ? -2.200 -9.293 2.478 1.00 94.38 90 ILE A CA 1
ATOM 710 C C . ILE A 1 90 ? -2.253 -10.330 1.342 1.00 94.38 90 ILE A C 1
ATOM 712 O O . ILE A 1 90 ? -3.142 -10.210 0.498 1.00 94.38 90 ILE A O 1
ATOM 716 N N . PRO A 1 91 ? -1.414 -11.387 1.314 1.00 93.31 91 PRO A N 1
ATOM 717 C CA . PRO A 1 91 ? -1.54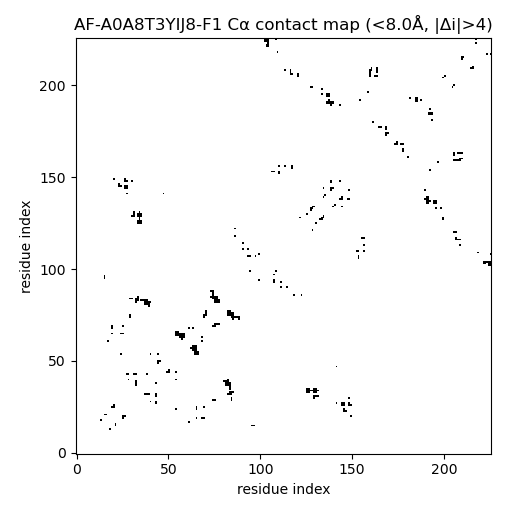2 -12.438 0.305 1.00 93.31 91 PRO A CA 1
ATOM 718 C C . PRO A 1 91 ? -2.916 -13.111 0.297 1.00 93.31 91 PRO A C 1
ATOM 720 O O . PRO A 1 91 ? -3.519 -13.270 -0.764 1.00 93.31 91 PRO A O 1
ATOM 723 N N . ALA A 1 92 ? -3.447 -13.447 1.476 1.00 90.81 92 ALA A N 1
ATOM 724 C CA . ALA A 1 92 ? -4.768 -14.060 1.595 1.00 90.81 92 ALA A CA 1
ATOM 725 C C . ALA A 1 92 ? -5.870 -13.114 1.091 1.00 90.81 92 ALA A C 1
ATOM 727 O O . ALA A 1 92 ? -6.788 -13.539 0.391 1.00 90.81 92 ALA A O 1
ATOM 728 N N . TYR A 1 93 ? -5.749 -11.816 1.378 1.00 91.62 93 TYR A N 1
ATOM 729 C CA . TYR A 1 93 ? -6.660 -10.799 0.856 1.00 91.62 93 TYR A CA 1
ATOM 730 C C . TYR A 1 93 ? -6.639 -10.695 -0.672 1.00 91.62 93 TYR A C 1
ATOM 732 O O . TYR A 1 93 ? -7.703 -10.687 -1.296 1.00 91.62 93 TYR A O 1
ATOM 740 N N . ILE A 1 94 ? -5.455 -10.641 -1.290 1.00 90.44 94 ILE A N 1
ATOM 741 C CA . ILE A 1 94 ? -5.328 -10.552 -2.752 1.00 90.44 94 ILE A CA 1
ATOM 742 C C . ILE A 1 94 ? -5.915 -11.802 -3.423 1.00 90.44 94 ILE A C 1
ATOM 744 O O . ILE A 1 94 ? -6.636 -11.677 -4.412 1.00 90.44 94 ILE A O 1
ATOM 748 N N . GLN A 1 95 ? -5.682 -12.992 -2.862 1.00 88.62 95 GLN A N 1
ATOM 749 C CA . GLN A 1 95 ? -6.274 -14.242 -3.359 1.00 88.62 95 GLN A CA 1
ATOM 750 C C . GLN A 1 95 ? -7.803 -14.254 -3.241 1.00 88.62 95 GLN A C 1
ATOM 752 O O . GLN A 1 95 ? -8.487 -14.681 -4.168 1.00 88.62 95 GLN A O 1
ATOM 757 N N . ALA A 1 96 ? -8.348 -13.766 -2.123 1.00 85.88 96 ALA A N 1
ATOM 758 C CA . ALA A 1 96 ? -9.789 -13.744 -1.882 1.00 85.88 96 ALA A CA 1
ATOM 759 C C . ALA A 1 96 ? -10.539 -12.719 -2.751 1.00 85.88 96 ALA A C 1
ATOM 761 O O . ALA A 1 96 ? -11.702 -12.928 -3.088 1.00 85.88 96 ALA A O 1
ATOM 762 N N . THR A 1 97 ? -9.899 -11.600 -3.095 1.00 83.19 97 THR A N 1
ATOM 763 C CA . THR A 1 97 ? -10.521 -10.517 -3.879 1.00 83.19 97 THR A CA 1
ATOM 764 C C . THR A 1 97 ? -10.353 -10.681 -5.384 1.00 83.19 97 THR A C 1
ATOM 766 O O . THR A 1 97 ? -11.170 -10.172 -6.150 1.00 83.19 97 THR A O 1
ATOM 769 N N . HIS A 1 98 ? -9.334 -11.421 -5.813 1.00 78.94 98 HIS A N 1
ATOM 770 C CA . HIS A 1 98 ? -9.049 -11.686 -7.215 1.00 78.94 98 HIS A CA 1
ATOM 771 C C . HIS A 1 98 ? -8.950 -13.196 -7.432 1.00 78.94 98 HIS A C 1
ATOM 773 O O . HIS A 1 98 ? -7.835 -13.714 -7.508 1.00 78.94 98 HIS A O 1
ATOM 779 N N . PRO A 1 99 ? -10.090 -13.913 -7.505 1.00 66.50 99 PRO A N 1
ATOM 780 C CA . PRO A 1 99 ? -10.091 -15.359 -7.659 1.00 66.50 99 PRO A CA 1
ATOM 781 C C . PRO A 1 99 ? -9.327 -15.743 -8.929 1.00 66.50 99 PRO A C 1
ATOM 783 O O . PRO A 1 99 ? -9.710 -15.411 -10.051 1.00 66.50 99 PRO A O 1
ATOM 786 N N . LEU A 1 100 ? -8.200 -16.421 -8.725 1.00 69.25 100 LEU A N 1
ATOM 787 C CA . LEU A 1 100 ? -7.253 -16.843 -9.754 1.00 69.25 100 LEU A CA 1
ATOM 788 C C . LEU A 1 100 ? -7.770 -18.110 -10.447 1.00 69.25 100 LEU A C 1
ATOM 790 O O . LEU A 1 100 ? -7.099 -19.136 -10.493 1.00 69.25 100 LEU A O 1
ATOM 794 N N . GLU A 1 101 ? -9.013 -18.077 -10.924 1.00 61.12 101 GLU A N 1
ATOM 795 C CA . GLU A 1 101 ? -9.705 -19.262 -11.449 1.00 61.12 101 GLU A CA 1
ATOM 796 C C . GLU A 1 101 ? -9.173 -19.713 -12.814 1.00 61.12 101 GLU A C 1
ATOM 798 O O . GLU A 1 101 ? -9.535 -20.779 -13.315 1.00 61.12 101 GLU A O 1
ATOM 803 N N . LYS A 1 102 ? -8.275 -18.938 -13.427 1.00 55.78 102 LYS A N 1
ATOM 804 C CA . LYS A 1 102 ? -7.659 -19.263 -14.710 1.00 55.78 102 LYS A CA 1
ATOM 805 C C . LYS A 1 102 ? -6.186 -18.895 -14.673 1.00 55.78 102 LYS A C 1
ATOM 807 O O . LYS A 1 102 ? -5.811 -17.891 -14.081 1.00 55.78 102 LYS A O 1
ATOM 812 N N . LYS A 1 103 ? -5.361 -19.701 -15.350 1.00 60.81 103 LYS A N 1
ATOM 813 C CA . LYS A 1 103 ? -3.928 -19.465 -15.631 1.00 60.81 103 LYS A CA 1
ATOM 814 C C . LYS A 1 103 ? -3.719 -18.260 -16.571 1.00 60.81 103 LYS A C 1
ATOM 816 O O . LYS A 1 103 ? -2.964 -18.347 -17.535 1.00 60.81 103 LYS A O 1
ATOM 821 N N . GLU A 1 104 ? -4.487 -17.202 -16.361 1.00 68.69 104 GLU A N 1
ATOM 822 C CA . GLU A 1 104 ? -4.458 -15.945 -17.086 1.00 68.69 104 GLU A CA 1
ATOM 823 C C . GLU A 1 104 ? -3.561 -14.986 -16.312 1.00 68.69 104 GLU A C 1
ATOM 825 O O . GLU A 1 104 ? -3.567 -14.954 -15.079 1.00 68.69 104 GLU A O 1
ATOM 830 N N . TRP A 1 105 ? -2.770 -14.210 -17.041 1.00 73.56 105 TRP A N 1
ATOM 831 C CA . TRP A 1 105 ? -1.946 -13.179 -16.437 1.00 73.56 105 TRP A CA 1
ATOM 832 C C . TRP A 1 105 ? -2.834 -12.166 -15.698 1.00 73.56 105 TRP A C 1
ATOM 834 O O . TRP A 1 105 ? -3.831 -11.683 -16.235 1.00 73.56 105 TR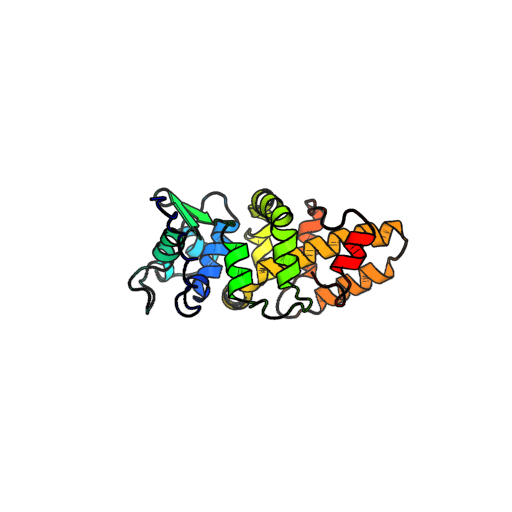P A O 1
ATOM 844 N N . SER A 1 106 ? -2.471 -11.845 -14.456 1.00 79.50 106 SER A N 1
ATOM 845 C CA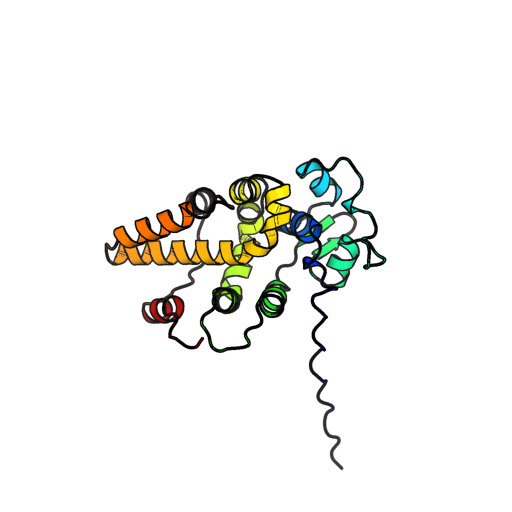 . SER A 1 106 ? -3.189 -10.887 -13.618 1.00 79.50 106 SER A CA 1
ATOM 846 C C . SER A 1 106 ? -2.198 -10.078 -12.783 1.00 79.50 106 SER A C 1
ATOM 848 O O . SER A 1 106 ? -1.291 -10.666 -12.186 1.00 79.50 106 SER A O 1
ATOM 850 N N . PRO A 1 107 ? -2.384 -8.752 -12.646 1.00 80.50 107 PRO A N 1
ATOM 851 C CA . PRO A 1 107 ? -1.576 -7.939 -11.739 1.00 80.50 107 PRO A CA 1
ATOM 852 C C . PRO A 1 107 ? -1.562 -8.492 -10.308 1.00 80.50 107 PRO A C 1
ATOM 854 O O . PRO A 1 107 ? -0.543 -8.425 -9.627 1.00 80.50 107 PRO A O 1
ATOM 857 N N . SER A 1 108 ? -2.663 -9.102 -9.865 1.00 88.06 108 SER A N 1
ATOM 858 C CA . SER A 1 108 ? -2.775 -9.713 -8.538 1.00 88.06 108 SER A CA 1
ATOM 859 C C . SER A 1 108 ? -1.871 -10.940 -8.370 1.00 88.06 108 SER A C 1
ATOM 861 O O . SER A 1 108 ? -1.332 -11.141 -7.284 1.00 88.06 108 SER A O 1
ATOM 863 N N . LEU A 1 109 ? -1.629 -11.721 -9.434 1.00 87.56 109 LEU A N 1
ATOM 864 C CA . LEU A 1 109 ? -0.648 -12.819 -9.407 1.00 87.56 109 LEU A CA 1
ATOM 865 C C . LEU A 1 109 ? 0.767 -12.292 -9.209 1.00 87.56 109 LEU A C 1
ATOM 867 O O . LEU A 1 109 ? 1.530 -12.849 -8.424 1.00 87.56 109 LEU A O 1
ATOM 871 N N . LEU A 1 110 ? 1.109 -11.204 -9.898 1.00 88.31 110 LEU A N 1
ATOM 872 C CA . LEU A 1 110 ? 2.422 -10.582 -9.764 1.00 88.31 110 LEU A CA 1
ATOM 873 C C . LEU A 1 110 ? 2.615 -9.997 -8.364 1.00 88.31 110 LEU A C 1
ATOM 875 O O . LEU A 1 110 ? 3.658 -10.228 -7.756 1.00 88.31 110 LEU A O 1
ATOM 879 N N . VAL A 1 111 ? 1.597 -9.327 -7.812 1.00 91.88 111 VAL A N 1
ATOM 880 C CA . VAL A 1 111 ? 1.624 -8.861 -6.417 1.00 91.88 111 VAL A CA 1
ATOM 881 C C . VAL A 1 111 ? 1.908 -10.031 -5.478 1.00 91.88 111 VAL A C 1
ATOM 883 O O . VAL A 1 111 ? 2.807 -9.916 -4.655 1.00 91.88 111 VAL A O 1
ATOM 886 N N . LEU A 1 112 ? 1.215 -11.165 -5.624 1.00 91.94 112 LEU A N 1
ATOM 887 C CA . LEU A 1 112 ? 1.434 -12.357 -4.794 1.00 91.94 112 LEU A CA 1
ATOM 888 C C . LEU A 1 112 ? 2.838 -12.946 -4.957 1.00 91.94 112 LEU A C 1
ATOM 890 O O . LEU A 1 112 ? 3.502 -13.221 -3.958 1.00 91.94 112 LEU A O 1
ATOM 894 N N . ARG A 1 113 ? 3.304 -13.103 -6.200 1.00 89.75 113 ARG A N 1
ATOM 895 C CA . ARG A 1 113 ? 4.640 -13.626 -6.525 1.00 89.75 113 ARG A CA 1
ATOM 896 C C . ARG A 1 113 ? 5.740 -12.778 -5.891 1.00 89.75 113 ARG A C 1
ATOM 898 O O . ARG A 1 113 ? 6.689 -13.321 -5.331 1.00 89.75 113 ARG A O 1
ATOM 905 N N . PHE A 1 114 ? 5.612 -11.457 -5.973 1.00 92.81 114 PHE A N 1
ATOM 906 C CA . PHE A 1 114 ? 6.620 -10.516 -5.487 1.00 92.81 114 PHE A CA 1
ATOM 907 C C . PHE A 1 114 ? 6.383 -10.042 -4.048 1.00 92.81 114 PHE A C 1
ATOM 909 O O . PHE A 1 114 ? 7.248 -9.371 -3.481 1.00 92.81 114 PHE A O 1
ATOM 916 N N . TRP A 1 115 ? 5.268 -10.422 -3.415 1.00 94.69 115 TRP A N 1
ATOM 917 C CA . TRP A 1 115 ? 4.945 -10.033 -2.042 1.00 94.69 115 TRP A CA 1
ATOM 918 C C . TRP A 1 115 ? 6.059 -10.341 -1.030 1.00 94.69 115 TRP A C 1
ATOM 920 O O . TRP A 1 115 ? 6.359 -9.462 -0.223 1.00 94.69 115 TRP A O 1
ATOM 930 N N . PRO A 1 116 ? 6.756 -11.497 -1.083 1.00 94.88 116 PRO A N 1
ATOM 931 C CA . PRO A 1 116 ? 7.869 -11.776 -0.172 1.00 94.88 116 PRO A CA 1
ATOM 932 C C . PRO A 1 116 ? 9.020 -10.760 -0.245 1.00 94.88 116 PRO A C 1
ATOM 934 O O . PRO A 1 116 ? 9.755 -10.602 0.726 1.00 94.88 116 PRO A O 1
ATOM 937 N N . LEU A 1 117 ? 9.182 -10.061 -1.374 1.00 94.56 117 LEU A N 1
ATOM 938 C CA . LEU A 1 117 ? 10.157 -8.976 -1.533 1.00 94.56 117 LEU A CA 1
ATOM 939 C C . LEU A 1 117 ? 9.563 -7.619 -1.137 1.00 94.56 117 LEU A C 1
ATOM 941 O O . LEU A 1 117 ? 10.250 -6.786 -0.541 1.00 94.56 117 LEU A O 1
ATOM 945 N N . LEU A 1 118 ? 8.285 -7.397 -1.457 1.00 95.19 118 LEU A N 1
ATOM 946 C CA . LEU A 1 118 ? 7.581 -6.153 -1.153 1.00 95.19 118 LEU A CA 1
ATOM 947 C C . LEU A 1 118 ? 7.307 -5.988 0.341 1.00 95.19 118 LEU A C 1
ATOM 949 O O . LEU A 1 118 ? 7.411 -4.872 0.835 1.00 95.19 118 LEU A O 1
ATOM 953 N N . GLN A 1 119 ? 6.989 -7.055 1.073 1.00 95.50 119 GLN A N 1
ATOM 954 C CA . GLN A 1 119 ? 6.619 -6.958 2.484 1.00 95.50 119 GLN A CA 1
ATOM 955 C C . GLN A 1 119 ? 7.767 -6.436 3.363 1.00 95.50 119 GLN A C 1
ATOM 957 O O . GLN A 1 119 ? 7.553 -5.429 4.037 1.00 95.50 119 GLN A O 1
ATOM 962 N N . PRO A 1 120 ? 8.990 -7.006 3.347 1.00 95.06 120 PRO A N 1
ATOM 963 C CA . PRO A 1 120 ? 10.088 -6.472 4.157 1.00 95.06 120 PRO A CA 1
ATOM 964 C C . PRO A 1 120 ? 10.447 -5.030 3.783 1.00 95.06 120 PRO A C 1
ATOM 966 O O . PRO A 1 120 ? 10.814 -4.229 4.643 1.00 95.06 120 PRO A O 1
ATOM 969 N N . TRP A 1 121 ? 10.331 -4.681 2.498 1.00 94.56 121 TRP A N 1
ATOM 970 C CA . TRP A 1 121 ? 10.489 -3.303 2.039 1.00 94.56 121 TRP A CA 1
ATOM 971 C C . TRP A 1 121 ? 9.401 -2.391 2.617 1.00 94.56 121 TRP A C 1
ATOM 973 O O . TRP A 1 121 ? 9.724 -1.358 3.201 1.00 94.56 121 TRP A O 1
ATOM 983 N N . ALA A 1 122 ? 8.135 -2.799 2.536 1.00 94.19 122 ALA A N 1
ATOM 984 C CA . ALA A 1 122 ? 7.006 -2.027 3.031 1.00 94.19 122 ALA A CA 1
ATOM 985 C C . ALA A 1 122 ? 7.038 -1.847 4.553 1.00 94.19 122 ALA A C 1
ATOM 987 O O . ALA A 1 122 ? 6.716 -0.777 5.065 1.00 94.19 122 ALA A O 1
ATOM 988 N N . GLU A 1 123 ? 7.471 -2.869 5.288 1.00 93.81 123 GLU A N 1
ATOM 989 C CA . GLU A 1 123 ? 7.636 -2.814 6.738 1.00 93.81 123 GLU A CA 1
ATOM 990 C C . GLU A 1 123 ? 8.781 -1.891 7.161 1.00 93.81 123 GLU A C 1
ATOM 992 O O . GLU A 1 123 ? 8.670 -1.236 8.205 1.00 93.81 123 GLU A O 1
ATOM 997 N N . ARG A 1 124 ? 9.863 -1.836 6.377 1.00 92.94 124 ARG A N 1
ATOM 998 C CA . ARG A 1 124 ? 11.010 -0.953 6.618 1.00 92.94 124 ARG A CA 1
ATOM 999 C C . ARG A 1 124 ? 10.680 0.502 6.290 1.00 92.94 124 ARG A C 1
ATOM 1001 O O . ARG A 1 124 ? 10.924 1.373 7.116 1.00 92.94 124 ARG A O 1
ATOM 1008 N N . GLU A 1 125 ? 10.079 0.751 5.130 1.00 92.69 125 GLU A N 1
ATOM 1009 C CA . GLU A 1 125 ? 9.763 2.093 4.617 1.00 92.69 125 GLU A CA 1
ATOM 1010 C C . GLU A 1 125 ? 8.366 2.584 5.040 1.00 92.69 125 GLU A C 1
ATOM 1012 O O . GLU A 1 125 ? 7.819 3.520 4.458 1.00 92.69 125 GLU A O 1
ATOM 1017 N N . ARG A 1 126 ? 7.758 1.958 6.055 1.00 92.75 126 ARG A N 1
ATOM 1018 C CA . ARG A 1 126 ? 6.335 2.123 6.388 1.00 92.75 126 ARG A CA 1
ATOM 1019 C C . ARG A 1 126 ? 5.893 3.575 6.582 1.00 92.75 126 ARG A C 1
ATOM 1021 O O . ARG A 1 126 ? 4.810 3.950 6.146 1.00 92.75 126 ARG A O 1
ATOM 1028 N N . GLU A 1 127 ? 6.732 4.396 7.211 1.00 91.69 127 GLU A N 1
ATOM 1029 C CA . GLU A 1 127 ? 6.432 5.807 7.483 1.00 91.69 127 GLU A CA 1
ATOM 1030 C C . GLU A 1 127 ? 6.408 6.632 6.196 1.00 91.69 127 GLU A C 1
ATOM 1032 O O . GLU A 1 127 ? 5.611 7.552 6.072 1.00 91.69 127 GLU A O 1
ATOM 1037 N N . ARG A 1 128 ? 7.221 6.270 5.205 1.00 90.94 128 ARG A N 1
ATOM 1038 C CA . ARG A 1 128 ? 7.255 6.950 3.908 1.00 90.94 128 ARG A CA 1
ATOM 1039 C C . ARG A 1 128 ? 6.124 6.480 3.007 1.00 90.94 128 ARG A C 1
ATOM 1041 O O . ARG A 1 128 ? 5.443 7.291 2.387 1.00 90.94 128 ARG A O 1
ATOM 1048 N N . LEU A 1 129 ? 5.867 5.173 2.994 1.00 92.44 129 LEU A N 1
ATOM 1049 C CA . LEU A 1 129 ? 4.811 4.597 2.168 1.00 92.44 129 LEU A CA 1
ATOM 1050 C C . LEU A 1 129 ? 3.414 4.969 2.679 1.00 92.44 129 LEU A C 1
ATOM 1052 O O . LEU A 1 129 ? 2.571 5.434 1.917 1.00 92.44 129 LEU A O 1
ATOM 1056 N N . PHE A 1 130 ? 3.169 4.805 3.976 1.00 93.44 130 PHE A N 1
ATOM 1057 C CA . PHE A 1 130 ? 1.834 4.927 4.568 1.00 93.44 130 PHE A CA 1
ATOM 1058 C C . PHE A 1 130 ? 1.708 6.132 5.523 1.00 93.44 130 PHE A C 1
ATOM 1060 O O . PHE A 1 130 ? 0.708 6.292 6.232 1.00 93.44 130 PHE A O 1
ATOM 1067 N N . GLY A 1 131 ? 2.716 7.005 5.572 1.00 91.69 131 GLY A N 1
ATOM 1068 C CA . GLY A 1 131 ? 2.687 8.215 6.388 1.00 91.69 131 GLY A CA 1
ATOM 1069 C C . GLY A 1 131 ? 1.667 9.260 5.923 1.00 91.69 131 GLY A C 1
ATOM 1070 O O . GLY A 1 131 ? 1.009 9.098 4.893 1.00 91.69 131 GLY A O 1
ATOM 1071 N N . PRO A 1 132 ? 1.504 10.351 6.694 1.00 88.94 132 PRO A N 1
ATOM 1072 C CA . PRO A 1 132 ? 0.652 11.495 6.351 1.00 88.94 132 PRO A CA 1
ATOM 1073 C C . PRO A 1 132 ? 0.856 12.007 4.934 1.00 88.94 132 PRO A C 1
ATOM 1075 O O . PRO A 1 132 ? -0.092 12.005 4.154 1.00 88.94 132 PRO A O 1
ATOM 1078 N N . GLN A 1 133 ? 2.093 12.364 4.604 1.00 88.69 133 GLN A N 1
ATOM 1079 C CA . GLN A 1 133 ? 2.442 12.949 3.318 1.00 88.69 133 GLN A CA 1
ATOM 1080 C C . GLN A 1 133 ? 2.190 11.973 2.164 1.00 88.69 133 GLN A C 1
ATOM 1082 O O . GLN A 1 133 ? 1.483 12.320 1.223 1.00 88.69 133 GLN A O 1
ATOM 1087 N N . GLY A 1 134 ? 2.678 10.733 2.277 1.00 89.06 134 GLY A N 1
ATOM 1088 C CA . GLY A 1 134 ? 2.503 9.710 1.246 1.00 89.06 134 GLY A CA 1
ATOM 1089 C C . GLY A 1 134 ? 1.034 9.400 0.946 1.00 89.06 134 GLY A C 1
ATOM 1090 O O . GLY A 1 134 ? 0.608 9.449 -0.207 1.00 89.06 134 GLY A O 1
ATOM 1091 N N . LEU A 1 135 ? 0.221 9.162 1.983 1.00 90.12 135 LEU A N 1
ATOM 1092 C CA . LEU A 1 135 ? -1.208 8.880 1.798 1.00 90.12 135 LEU A CA 1
ATOM 1093 C C . LEU A 1 135 ? -1.987 10.097 1.282 1.00 90.12 135 LEU A C 1
ATOM 1095 O O . LEU A 1 135 ? -2.915 9.920 0.494 1.00 90.12 135 LEU A O 1
ATOM 1099 N N . GLN A 1 136 ? -1.627 11.317 1.694 1.00 88.12 136 GLN A N 1
ATOM 1100 C CA . GLN A 1 136 ? -2.240 12.536 1.160 1.00 88.12 136 GLN A CA 1
ATOM 1101 C C . GLN A 1 136 ? -1.882 12.761 -0.309 1.00 88.12 136 GLN A C 1
ATOM 1103 O O . GLN A 1 136 ? -2.762 13.128 -1.076 1.00 88.12 136 GLN A O 1
ATOM 1108 N N . MET A 1 137 ? -0.643 12.500 -0.729 1.00 88.62 137 MET A N 1
ATOM 1109 C CA . MET A 1 137 ? -0.272 12.569 -2.147 1.00 88.62 137 MET A CA 1
ATOM 1110 C C . MET A 1 137 ? -1.061 11.551 -2.969 1.00 88.62 137 MET A C 1
ATOM 1112 O O . MET A 1 137 ? -1.676 11.906 -3.972 1.00 88.62 137 MET A O 1
ATOM 1116 N N . LEU A 1 138 ? -1.096 10.298 -2.511 1.00 89.88 138 LEU A N 1
ATOM 1117 C CA . LEU A 1 138 ? -1.698 9.215 -3.275 1.00 89.88 138 LEU A CA 1
ATOM 1118 C C . LEU A 1 138 ? -3.225 9.339 -3.374 1.00 89.88 138 LEU A C 1
ATOM 1120 O O . LEU A 1 138 ? -3.775 9.201 -4.464 1.00 89.88 138 LEU A O 1
ATOM 1124 N N . TYR A 1 139 ? -3.908 9.616 -2.259 1.00 87.56 139 TYR A N 1
ATOM 1125 C CA . TYR A 1 139 ? -5.374 9.593 -2.187 1.00 87.56 139 TYR A CA 1
ATOM 1126 C C . TYR A 1 139 ? -6.035 10.973 -2.159 1.00 87.56 139 TYR A C 1
ATOM 1128 O O . TYR A 1 139 ? -7.259 11.045 -2.270 1.00 87.56 139 TYR A O 1
ATOM 1136 N N . ARG A 1 140 ? -5.259 12.058 -2.017 1.00 83.38 140 ARG A N 1
ATOM 1137 C CA . ARG A 1 140 ? -5.680 13.477 -1.961 1.00 83.38 140 ARG A CA 1
ATOM 1138 C C . ARG A 1 140 ? -6.576 13.865 -0.779 1.00 83.38 140 ARG A C 1
ATOM 1140 O O . ARG A 1 140 ? -6.464 14.977 -0.271 1.00 83.38 140 ARG A O 1
ATOM 1147 N N . SER A 1 141 ? -7.443 12.973 -0.308 1.00 81.88 141 SER A N 1
ATOM 1148 C CA . SER A 1 141 ? -8.370 13.189 0.802 1.00 81.88 141 SER A CA 1
ATOM 1149 C C . SER A 1 141 ? -8.664 11.888 1.560 1.00 81.88 141 SER A C 1
ATOM 1151 O O . SER A 1 141 ? -8.369 10.785 1.094 1.00 81.88 141 SER A O 1
ATOM 1153 N N . GLY A 1 142 ? -9.289 12.009 2.737 1.00 77.81 142 GLY A N 1
ATOM 1154 C CA . GLY A 1 142 ? -9.780 10.846 3.487 1.00 77.81 142 GLY A CA 1
ATOM 1155 C C . GLY A 1 142 ? -10.872 10.074 2.743 1.00 77.81 142 GLY A C 1
ATOM 1156 O O . GLY A 1 142 ? -10.911 8.850 2.811 1.00 77.81 142 GLY A O 1
ATOM 1157 N N . GLU A 1 143 ? -11.713 10.767 1.970 1.00 82.69 143 GLU A N 1
ATOM 1158 C CA . GLU A 1 143 ? -12.733 10.137 1.123 1.00 82.69 143 GLU A CA 1
ATOM 1159 C C . GLU A 1 143 ? -12.099 9.295 0.008 1.00 82.69 143 GLU A C 1
ATOM 1161 O O . GLU A 1 143 ? -12.509 8.153 -0.213 1.00 82.69 143 GLU A O 1
ATOM 1166 N N . GLY A 1 144 ? -11.053 9.818 -0.643 1.00 84.88 144 GLY A N 1
ATOM 1167 C CA . GLY A 1 144 ? -10.282 9.074 -1.639 1.00 84.88 144 GLY A CA 1
ATOM 1168 C C . GLY A 1 144 ? -9.664 7.807 -1.050 1.00 84.88 144 GLY A C 1
ATOM 1169 O O . GLY A 1 144 ? -9.746 6.737 -1.655 1.00 84.88 144 GLY A O 1
ATOM 1170 N N . LEU A 1 145 ? -9.132 7.894 0.173 1.00 86.19 145 LEU A N 1
ATOM 1171 C CA . LEU A 1 145 ? -8.563 6.745 0.874 1.00 86.19 145 LEU A CA 1
ATOM 1172 C C . LEU A 1 145 ? -9.630 5.708 1.241 1.00 86.19 145 LEU A C 1
ATOM 1174 O O . LEU A 1 145 ? -9.410 4.512 1.067 1.00 86.19 145 LEU A O 1
ATOM 1178 N N . ILE A 1 146 ? -10.800 6.138 1.711 1.00 86.31 146 ILE A N 1
ATOM 1179 C CA . ILE A 1 146 ? -11.918 5.234 2.012 1.00 86.31 146 ILE A CA 1
ATOM 1180 C C . ILE A 1 146 ? -12.388 4.494 0.752 1.00 86.31 146 ILE A C 1
ATOM 1182 O O . ILE A 1 146 ? -12.721 3.309 0.810 1.00 86.31 146 ILE A O 1
ATOM 1186 N N . ARG A 1 147 ? -12.430 5.186 -0.390 1.00 85.38 147 ARG A N 1
ATOM 1187 C CA . ARG A 1 147 ? -12.909 4.628 -1.658 1.00 85.38 147 ARG A CA 1
ATOM 1188 C C . ARG A 1 147 ? -11.895 3.685 -2.300 1.00 85.38 147 ARG A C 1
ATOM 1190 O O . ARG A 1 147 ? -12.280 2.622 -2.780 1.00 85.38 147 ARG A O 1
ATOM 1197 N N . SER A 1 148 ? -10.619 4.061 -2.287 1.00 88.69 148 SER A N 1
ATOM 1198 C CA . SER A 1 148 ? -9.583 3.430 -3.113 1.00 88.69 148 SER A CA 1
ATOM 1199 C C . SER A 1 148 ? -8.429 2.815 -2.316 1.00 88.69 148 SER A C 1
ATOM 1201 O O . SER A 1 148 ? -7.513 2.260 -2.915 1.00 88.69 148 SER A O 1
ATOM 1203 N N . GLY A 1 149 ? -8.463 2.858 -0.980 1.00 89.31 149 GLY A N 1
ATOM 1204 C CA . GLY A 1 149 ? -7.384 2.356 -0.119 1.00 89.31 149 GLY A CA 1
ATOM 1205 C C . GLY A 1 149 ? -7.059 0.874 -0.317 1.00 89.31 149 GLY A C 1
ATOM 1206 O O . GLY A 1 149 ? -5.927 0.449 -0.103 1.00 89.31 149 GLY A O 1
ATOM 1207 N N . HIS A 1 150 ? -8.032 0.107 -0.806 1.00 90.44 150 HIS A N 1
ATOM 1208 C CA . HIS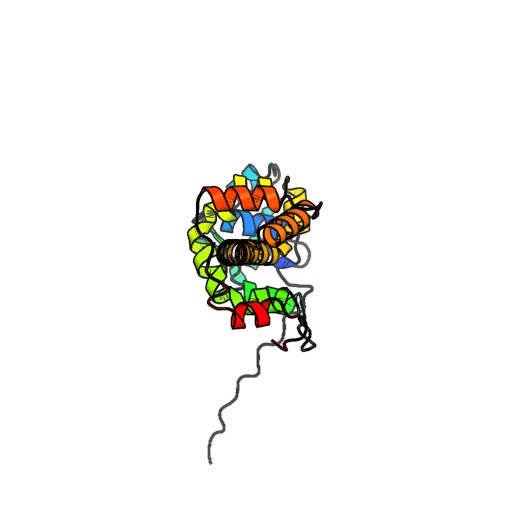 A 1 150 ? -7.905 -1.309 -1.135 1.00 90.44 150 HIS A CA 1
ATOM 1209 C C . HIS A 1 150 ? -6.899 -1.610 -2.258 1.00 90.44 150 HIS A C 1
ATOM 1211 O O . HIS A 1 150 ? -6.435 -2.744 -2.374 1.00 90.44 150 HIS A O 1
ATOM 1217 N N . ALA A 1 151 ? -6.557 -0.613 -3.075 1.00 90.69 151 ALA A N 1
ATOM 1218 C CA . ALA A 1 151 ? -5.693 -0.765 -4.239 1.00 90.69 151 ALA A CA 1
ATOM 1219 C C . ALA A 1 151 ? -4.225 -0.364 -3.970 1.00 90.69 151 ALA A C 1
ATOM 1221 O O . ALA A 1 151 ? -3.392 -0.418 -4.876 1.00 90.69 151 ALA A O 1
ATOM 1222 N N . ILE A 1 152 ? -3.884 -0.034 -2.715 1.00 92.44 152 ILE A N 1
ATOM 1223 C CA . ILE A 1 152 ? -2.524 0.331 -2.287 1.00 92.44 152 ILE A CA 1
ATOM 1224 C C . ILE A 1 152 ? -1.475 -0.731 -2.647 1.00 92.44 152 ILE A C 1
ATOM 1226 O O . ILE A 1 152 ? -0.346 -0.397 -2.985 1.00 92.44 152 ILE A O 1
ATOM 1230 N N . PHE A 1 153 ? -1.819 -2.019 -2.582 1.00 93.06 153 PHE A N 1
ATOM 1231 C CA . PHE A 1 153 ? -0.846 -3.094 -2.792 1.00 93.06 153 PHE A CA 1
ATOM 1232 C C . PHE A 1 153 ? -0.461 -3.227 -4.264 1.00 93.06 153 PHE A C 1
ATOM 1234 O O . PHE A 1 153 ? 0.713 -3.424 -4.580 1.00 93.06 153 PHE A O 1
ATOM 1241 N N . HIS A 1 154 ? -1.428 -3.042 -5.164 1.00 91.81 154 HIS A N 1
ATOM 1242 C CA . HIS A 1 154 ? -1.170 -2.942 -6.598 1.00 91.81 154 HIS A CA 1
ATOM 1243 C C . HIS A 1 154 ? -0.347 -1.699 -6.928 1.00 91.81 154 HIS A C 1
ATOM 1245 O O . HIS A 1 154 ? 0.561 -1.791 -7.750 1.00 91.81 154 HIS A O 1
ATOM 1251 N N . ASP A 1 155 ? -0.606 -0.574 -6.256 1.00 92.56 155 ASP A N 1
ATOM 1252 C CA . ASP A 1 155 ? 0.177 0.652 -6.442 1.00 92.56 155 ASP A CA 1
ATOM 1253 C C . ASP A 1 155 ? 1.634 0.437 -6.047 1.00 92.56 155 ASP A C 1
ATOM 1255 O O . ASP A 1 155 ? 2.534 0.681 -6.843 1.00 92.56 155 ASP A O 1
ATOM 1259 N N . LEU A 1 156 ? 1.881 -0.089 -4.846 1.00 93.06 156 LEU A N 1
ATOM 1260 C CA . LEU A 1 156 ? 3.232 -0.369 -4.363 1.00 93.06 156 LEU A CA 1
ATOM 1261 C C . LEU A 1 156 ? 3.999 -1.305 -5.301 1.00 93.06 156 LEU A C 1
ATOM 1263 O O . LEU A 1 156 ? 5.167 -1.048 -5.604 1.00 93.06 156 LEU A O 1
ATOM 1267 N N . PHE A 1 157 ? 3.340 -2.356 -5.794 1.00 93.44 157 PHE A N 1
ATOM 1268 C CA . PHE A 1 157 ? 3.924 -3.240 -6.796 1.00 93.44 157 PHE A CA 1
ATOM 1269 C C . PHE A 1 157 ? 4.259 -2.490 -8.092 1.00 93.44 157 PHE A C 1
ATOM 1271 O O . PHE A 1 157 ? 5.385 -2.590 -8.576 1.00 93.44 157 PHE A O 1
ATOM 1278 N N . LEU A 1 158 ? 3.320 -1.711 -8.635 1.00 92.19 158 LEU A N 1
ATOM 1279 C CA . LEU A 1 158 ? 3.505 -0.968 -9.882 1.00 92.19 158 LEU A CA 1
ATOM 1280 C C . LEU A 1 158 ? 4.657 0.042 -9.786 1.00 92.19 158 LEU A C 1
ATOM 1282 O O . LEU A 1 158 ? 5.439 0.181 -10.728 1.00 92.19 158 LEU A O 1
ATOM 1286 N N . LEU A 1 159 ? 4.795 0.719 -8.648 1.00 92.50 159 LEU A N 1
ATOM 1287 C CA . LEU A 1 159 ? 5.884 1.665 -8.406 1.00 92.50 159 LEU A CA 1
ATOM 1288 C C . LEU A 1 159 ? 7.238 0.959 -8.323 1.00 92.50 159 LEU A C 1
ATOM 1290 O O . LEU A 1 159 ? 8.195 1.388 -8.968 1.00 92.50 159 LEU A O 1
ATOM 1294 N N . ALA A 1 160 ? 7.313 -0.154 -7.589 1.00 93.25 160 ALA A N 1
ATOM 1295 C CA . ALA A 1 160 ? 8.526 -0.962 -7.522 1.00 93.25 160 ALA A CA 1
ATOM 1296 C C . ALA A 1 160 ? 8.907 -1.531 -8.897 1.00 93.25 160 ALA A C 1
ATOM 1298 O O . ALA A 1 160 ? 10.075 -1.468 -9.288 1.00 93.25 160 ALA A O 1
ATOM 1299 N N . LEU A 1 161 ? 7.933 -2.016 -9.668 1.00 92.56 161 LEU A N 1
ATOM 1300 C CA . LEU A 1 161 ? 8.148 -2.492 -11.031 1.00 92.56 161 LEU A CA 1
ATOM 1301 C C . LEU A 1 161 ? 8.663 -1.368 -11.940 1.00 92.56 161 LEU A C 1
ATOM 1303 O O . LEU A 1 161 ? 9.648 -1.561 -12.651 1.00 92.56 161 LEU A O 1
ATOM 1307 N N . THR A 1 162 ? 8.054 -0.183 -11.870 1.00 92.19 162 THR A N 1
ATOM 1308 C CA . THR A 1 162 ? 8.475 0.991 -12.651 1.00 92.19 162 THR A CA 1
ATOM 1309 C C . THR A 1 162 ? 9.921 1.367 -12.336 1.00 92.19 162 THR A C 1
ATOM 1311 O O . THR A 1 162 ? 10.710 1.539 -13.261 1.00 92.19 162 THR A O 1
ATOM 1314 N N . ALA A 1 163 ? 10.311 1.389 -11.057 1.00 92.06 163 ALA A N 1
ATOM 1315 C CA . ALA A 1 163 ? 11.693 1.656 -10.656 1.00 92.06 163 ALA A CA 1
ATOM 1316 C C . ALA A 1 163 ? 12.689 0.640 -11.240 1.00 92.06 163 ALA A C 1
ATOM 1318 O O . ALA A 1 163 ? 13.745 1.025 -11.745 1.00 92.06 163 ALA A O 1
ATOM 1319 N N . ASN A 1 164 ? 12.343 -0.652 -11.228 1.00 92.06 164 ASN A N 1
ATOM 1320 C CA . ASN A 1 164 ? 13.179 -1.700 -11.820 1.00 92.06 164 ASN A CA 1
ATOM 1321 C C . ASN A 1 164 ? 13.307 -1.523 -13.345 1.00 92.06 164 ASN A C 1
ATOM 1323 O O . ASN A 1 164 ? 14.412 -1.596 -13.886 1.00 92.06 164 ASN A O 1
ATOM 1327 N N . ILE A 1 165 ? 12.206 -1.224 -14.043 1.00 90.81 165 ILE A N 1
ATOM 1328 C CA . ILE A 1 165 ? 12.228 -0.999 -15.496 1.00 90.81 165 ILE A CA 1
ATOM 1329 C C . ILE A 1 165 ? 12.993 0.280 -15.857 1.00 90.81 165 ILE A C 1
ATOM 1331 O O . ILE A 1 165 ? 13.691 0.288 -16.873 1.00 90.81 165 ILE A O 1
ATOM 1335 N N . SER A 1 166 ? 12.929 1.342 -15.049 1.00 88.31 166 SER A N 1
ATOM 1336 C CA . SER A 1 166 ? 13.725 2.557 -15.268 1.00 88.31 166 SER A CA 1
ATOM 1337 C C . SER A 1 166 ? 15.225 2.254 -15.246 1.00 88.31 166 SER A C 1
ATOM 1339 O O . SER A 1 166 ? 15.945 2.680 -16.151 1.00 88.31 166 SER A O 1
ATOM 1341 N N . LEU A 1 167 ? 15.701 1.452 -14.285 1.00 86.94 167 LEU A N 1
ATOM 1342 C CA . LEU A 1 167 ? 17.110 1.035 -14.216 1.00 86.94 167 LEU A CA 1
ATOM 1343 C C . LEU A 1 167 ? 17.536 0.238 -15.458 1.00 86.94 167 LEU A C 1
ATOM 1345 O O . LEU A 1 167 ? 18.579 0.511 -16.058 1.00 86.94 167 LEU A O 1
ATOM 1349 N N . ILE A 1 168 ? 16.701 -0.708 -15.894 1.00 87.00 168 ILE A N 1
ATOM 1350 C CA . ILE A 1 168 ? 16.932 -1.492 -17.115 1.00 87.00 168 ILE A CA 1
ATOM 1351 C C . ILE A 1 168 ? 16.949 -0.570 -18.342 1.00 87.00 168 ILE A C 1
ATOM 1353 O O . ILE A 1 168 ? 17.879 -0.606 -19.146 1.00 87.00 168 ILE A O 1
ATOM 1357 N N . SER A 1 169 ? 15.969 0.322 -18.466 1.00 88.69 169 SER A N 1
ATOM 1358 C CA . SER A 1 169 ? 15.853 1.257 -19.590 1.00 88.69 169 SER A CA 1
ATOM 1359 C C . SER A 1 169 ? 17.084 2.154 -19.710 1.00 88.69 169 SER A C 1
ATOM 1361 O O . SER A 1 169 ? 17.550 2.417 -20.818 1.00 88.69 169 SER A O 1
ATOM 1363 N N . GLN A 1 170 ? 17.667 2.585 -18.590 1.00 87.12 170 GLN A N 1
ATOM 1364 C CA . GLN A 1 170 ? 18.918 3.345 -18.585 1.00 87.12 170 GLN A CA 1
ATOM 1365 C C . GLN A 1 170 ? 20.100 2.514 -19.102 1.00 87.12 170 GLN A C 1
ATOM 1367 O O . GLN A 1 170 ? 20.844 3.003 -19.957 1.00 87.12 170 GLN A O 1
ATOM 1372 N N . LYS A 1 171 ? 20.232 1.251 -18.667 1.00 87.25 171 LYS A N 1
ATOM 1373 C CA . LYS A 1 171 ? 21.274 0.317 -19.138 1.00 87.25 171 LYS A CA 1
ATOM 1374 C C . LYS A 1 171 ? 21.239 0.137 -20.661 1.00 87.25 171 LYS A C 1
ATOM 1376 O O . LYS A 1 171 ? 22.284 0.206 -21.304 1.00 87.25 171 LYS A O 1
ATOM 1381 N N . TYR A 1 172 ? 20.050 -0.021 -21.244 1.00 87.94 172 TYR A N 1
ATOM 1382 C CA . TYR A 1 172 ? 19.872 -0.215 -22.693 1.00 87.94 172 TYR A CA 1
ATOM 1383 C C . TYR A 1 172 ? 19.648 1.090 -23.475 1.00 87.94 172 TYR A C 1
ATOM 1385 O O . TYR A 1 172 ? 19.323 1.050 -24.659 1.00 87.94 172 TYR A O 1
ATOM 1393 N N . LYS A 1 173 ? 19.821 2.263 -22.844 1.00 90.44 173 LYS A N 1
ATOM 1394 C CA . LYS A 1 173 ? 19.583 3.593 -23.448 1.00 90.44 173 LYS A CA 1
ATOM 1395 C C . LYS A 1 173 ? 18.157 3.784 -24.004 1.00 90.44 173 LYS A C 1
ATOM 1397 O O . LYS A 1 173 ? 17.919 4.652 -24.841 1.00 90.44 173 LYS A O 1
ATOM 1402 N N . ALA A 1 174 ? 17.183 3.044 -23.484 1.00 90.56 174 ALA A N 1
ATOM 1403 C CA . ALA A 1 174 ? 15.782 3.034 -23.897 1.00 90.56 174 ALA A CA 1
ATOM 1404 C C . ALA A 1 174 ? 14.923 4.070 -23.138 1.00 90.56 174 ALA A C 1
ATOM 1406 O O . ALA A 1 174 ? 13.833 3.766 -22.659 1.00 90.56 174 ALA A O 1
ATOM 1407 N N . ARG A 1 175 ? 15.379 5.329 -23.039 1.00 87.00 175 ARG A N 1
ATOM 1408 C CA . ARG A 1 175 ? 14.696 6.401 -22.267 1.00 87.00 175 ARG A CA 1
ATOM 1409 C C . ARG A 1 175 ? 13.245 6.671 -22.688 1.00 87.00 175 ARG A C 1
ATOM 1411 O O . ARG A 1 175 ? 12.470 7.231 -21.918 1.00 87.00 175 ARG A O 1
ATOM 1418 N N . VAL A 1 176 ? 12.874 6.313 -23.918 1.00 89.75 176 VAL A N 1
ATOM 1419 C CA . VAL A 1 176 ? 11.493 6.440 -24.405 1.00 89.75 176 VAL A CA 1
ATOM 1420 C C . VAL A 1 176 ? 10.528 5.543 -23.624 1.00 89.75 176 VAL A C 1
ATOM 1422 O O . VAL A 1 176 ? 9.413 5.969 -23.340 1.00 89.75 176 VAL A O 1
ATOM 1425 N N . VAL A 1 177 ? 10.972 4.353 -23.205 1.00 87.88 177 VAL A N 1
ATOM 1426 C CA . VAL A 1 177 ? 10.154 3.395 -22.446 1.00 87.88 177 VAL A CA 1
ATOM 1427 C C . VAL A 1 177 ? 9.794 3.970 -21.078 1.00 87.88 177 VAL A C 1
ATOM 1429 O O . VAL A 1 177 ? 8.629 3.980 -20.698 1.00 87.88 177 VAL A O 1
ATOM 1432 N N . GLU A 1 178 ? 10.771 4.553 -20.384 1.00 87.38 178 GLU A N 1
ATOM 1433 C CA . GLU A 1 178 ? 10.562 5.237 -19.104 1.00 87.38 178 GLU A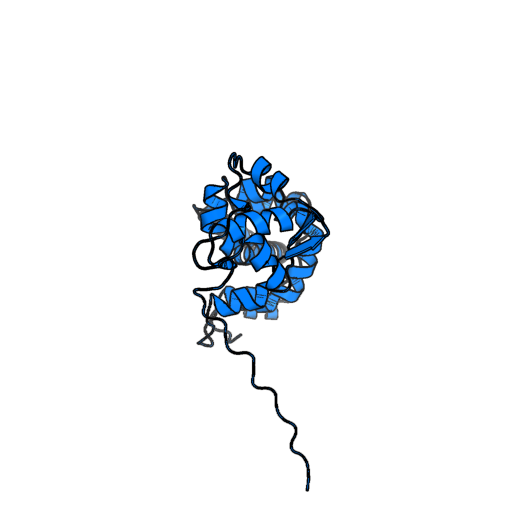 CA 1
ATOM 1434 C C . GLU A 1 178 ? 9.536 6.378 -19.217 1.00 87.38 178 GLU A C 1
ATOM 1436 O O . GLU A 1 178 ? 8.626 6.490 -18.396 1.00 87.38 178 GLU A O 1
ATOM 1441 N N . ARG A 1 179 ? 9.621 7.196 -20.274 1.00 87.25 179 ARG A N 1
ATOM 1442 C CA . ARG A 1 179 ? 8.654 8.283 -20.510 1.00 87.25 179 ARG A CA 1
ATOM 1443 C C . ARG A 1 179 ? 7.240 7.761 -20.733 1.00 87.25 179 ARG A C 1
ATOM 1445 O O . ARG A 1 179 ? 6.293 8.358 -20.225 1.00 87.25 179 ARG A O 1
ATOM 1452 N N . ILE A 1 180 ? 7.098 6.663 -21.473 1.00 90.31 180 ILE A N 1
ATOM 1453 C CA . ILE A 1 180 ? 5.803 6.019 -21.706 1.00 90.31 180 ILE A CA 1
ATOM 1454 C C . ILE A 1 180 ? 5.216 5.533 -20.373 1.00 90.31 180 ILE A C 1
ATOM 1456 O O . ILE A 1 180 ? 4.065 5.841 -20.071 1.00 90.31 180 ILE A O 1
ATOM 1460 N N . LEU A 1 181 ? 6.015 4.866 -19.535 1.00 88.94 181 LEU A N 1
ATOM 1461 C CA . LEU A 1 181 ? 5.575 4.393 -18.217 1.00 88.94 181 LEU A CA 1
ATOM 1462 C C . LEU A 1 181 ? 5.144 5.540 -17.298 1.00 88.94 181 LEU A C 1
ATOM 1464 O O . LEU A 1 181 ? 4.050 5.496 -16.739 1.00 88.94 181 LEU A O 1
ATOM 1468 N N . HIS A 1 182 ? 5.949 6.599 -17.184 1.00 89.62 182 HIS A N 1
ATOM 1469 C CA . HIS A 1 182 ? 5.583 7.766 -16.376 1.00 89.62 182 HIS A CA 1
ATOM 1470 C C . HIS A 1 182 ? 4.322 8.462 -16.900 1.00 89.62 182 HIS A C 1
ATOM 1472 O O . HIS A 1 182 ? 3.520 8.950 -16.106 1.00 89.62 182 HIS A O 1
ATOM 1478 N N . THR A 1 183 ? 4.113 8.469 -18.219 1.00 90.06 183 THR A N 1
ATOM 1479 C CA . THR A 1 183 ? 2.877 8.992 -18.816 1.00 90.06 183 THR A CA 1
ATOM 1480 C C . THR A 1 183 ? 1.675 8.155 -18.384 1.00 90.06 183 THR A C 1
ATOM 1482 O O . THR A 1 183 ? 0.676 8.719 -17.953 1.00 90.06 183 THR A O 1
ATOM 1485 N N . PHE A 1 184 ? 1.770 6.822 -18.407 1.00 89.00 184 PHE A N 1
ATOM 1486 C CA . PHE A 1 184 ? 0.690 5.962 -17.914 1.00 89.00 184 PHE A CA 1
ATOM 1487 C C . PHE A 1 184 ? 0.395 6.171 -16.425 1.00 89.00 184 PHE A C 1
ATOM 1489 O O . PHE A 1 184 ? -0.775 6.243 -16.053 1.00 89.00 184 PHE A O 1
ATOM 1496 N N . LEU A 1 185 ? 1.423 6.341 -15.586 1.00 88.44 185 LEU A N 1
ATOM 1497 C CA . LEU A 1 185 ? 1.232 6.671 -14.167 1.00 88.44 185 LEU A CA 1
ATOM 1498 C C . LEU A 1 185 ? 0.524 8.019 -13.969 1.00 88.44 185 LEU A C 1
ATOM 1500 O O . LEU A 1 185 ? -0.282 8.148 -13.051 1.00 88.44 185 LEU A O 1
ATOM 1504 N N . ALA A 1 186 ? 0.792 9.005 -14.829 1.00 86.75 186 ALA A N 1
ATOM 1505 C CA . ALA A 1 186 ? 0.149 10.320 -14.779 1.00 86.75 186 ALA A CA 1
ATOM 1506 C C . ALA A 1 186 ? -1.320 10.304 -15.236 1.00 86.75 186 ALA A C 1
ATOM 1508 O O . ALA A 1 186 ? -2.087 11.191 -14.867 1.00 86.75 186 ALA A O 1
ATOM 1509 N N . LEU A 1 187 ? -1.715 9.322 -16.051 1.00 85.94 187 LEU A N 1
ATOM 1510 C CA . LEU A 1 187 ? -3.062 9.230 -16.618 1.00 85.94 187 LEU A CA 1
ATOM 1511 C C . LEU A 1 187 ? -4.084 8.572 -15.685 1.00 85.94 187 LEU A C 1
ATOM 1513 O O . LEU A 1 187 ? -5.259 8.539 -16.037 1.00 85.94 187 LEU A O 1
ATOM 1517 N N . LEU A 1 188 ? -3.677 8.048 -14.525 1.00 79.69 188 LEU A N 1
ATOM 1518 C CA . LEU A 1 188 ? -4.586 7.419 -13.565 1.00 79.69 188 LEU A CA 1
ATOM 1519 C C . LEU A 1 188 ? -5.279 8.509 -12.722 1.00 79.69 188 LEU A C 1
ATOM 1521 O O . LEU A 1 188 ? -4.670 9.053 -11.806 1.00 79.69 188 LEU A O 1
ATOM 1525 N N . PRO A 1 189 ? -6.548 8.866 -13.007 1.00 68.31 189 PRO A N 1
ATOM 1526 C CA . PRO A 1 189 ? -7.144 10.113 -12.512 1.00 68.31 189 PRO A CA 1
ATOM 1527 C C . PRO A 1 189 ? -7.469 10.078 -11.013 1.00 68.31 189 PRO A C 1
ATOM 1529 O O . PRO A 1 189 ? -7.523 11.122 -10.358 1.00 68.31 189 PRO A O 1
ATOM 1532 N N . ASP A 1 190 ? -7.680 8.877 -10.471 1.00 71.50 190 ASP A N 1
ATOM 1533 C CA . ASP A 1 190 ? -8.131 8.662 -9.097 1.00 71.50 190 ASP A CA 1
ATOM 1534 C C . ASP A 1 190 ? -7.021 8.789 -8.052 1.00 71.50 190 ASP A C 1
ATOM 1536 O O . ASP A 1 190 ? -7.322 8.952 -6.868 1.00 71.50 190 ASP A O 1
ATOM 1540 N N . ARG A 1 191 ? -5.752 8.683 -8.461 1.00 83.38 191 ARG A N 1
ATOM 1541 C CA . ARG A 1 191 ? -4.594 8.656 -7.561 1.00 83.38 191 ARG A CA 1
ATOM 1542 C C . ARG A 1 191 ? -3.405 9.347 -8.201 1.00 83.38 191 ARG A C 1
ATOM 1544 O O . ARG A 1 191 ? -3.093 9.083 -9.355 1.00 83.38 191 ARG A O 1
ATOM 1551 N N . ASP A 1 192 ? -2.692 10.166 -7.438 1.00 87.62 192 ASP A N 1
ATOM 1552 C CA . ASP A 1 192 ? -1.502 10.856 -7.945 1.00 87.62 192 ASP A CA 1
ATOM 1553 C C . ASP A 1 192 ? -0.253 9.966 -7.877 1.00 87.62 192 ASP A C 1
ATOM 1555 O O . ASP A 1 192 ? 0.698 10.213 -7.130 1.00 87.62 192 ASP A O 1
ATOM 1559 N N . LEU A 1 193 ? -0.285 8.857 -8.623 1.00 90.19 193 LEU A N 1
ATOM 1560 C CA . LEU A 1 193 ? 0.767 7.841 -8.580 1.00 90.19 193 LEU A CA 1
ATOM 1561 C C . LEU A 1 193 ? 2.116 8.384 -9.034 1.00 90.19 193 LEU A C 1
ATOM 1563 O O . LEU A 1 193 ? 3.135 7.985 -8.479 1.00 90.19 193 LEU A O 1
ATOM 1567 N N . LEU A 1 194 ? 2.139 9.302 -10.005 1.00 90.56 194 LEU A N 1
ATOM 1568 C CA . LEU A 1 194 ? 3.387 9.904 -10.462 1.00 90.56 194 LEU A CA 1
ATOM 1569 C C . LEU A 1 194 ? 4.002 10.811 -9.389 1.00 90.56 194 LEU A C 1
ATOM 1571 O O . LEU A 1 194 ? 5.193 10.672 -9.107 1.00 90.56 194 LEU A O 1
ATOM 1575 N N . ALA A 1 195 ? 3.224 11.703 -8.765 1.00 89.69 195 ALA A N 1
ATOM 1576 C CA . ALA A 1 195 ? 3.747 12.552 -7.694 1.00 89.69 195 ALA A CA 1
ATOM 1577 C C . ALA A 1 195 ? 4.216 11.713 -6.497 1.00 89.69 195 ALA A C 1
ATOM 1579 O O . ALA A 1 195 ? 5.286 11.956 -5.936 1.00 89.69 195 ALA A O 1
ATOM 1580 N N . TYR A 1 196 ? 3.450 10.680 -6.142 1.00 92.19 196 TYR A N 1
ATOM 1581 C CA . TYR A 1 196 ? 3.815 9.756 -5.076 1.00 92.19 196 TYR A CA 1
ATOM 1582 C C . TYR A 1 196 ? 5.089 8.960 -5.414 1.00 92.19 196 TYR A C 1
ATOM 1584 O O . TYR A 1 196 ? 5.989 8.857 -4.583 1.00 92.19 196 TYR A O 1
ATOM 1592 N N . TYR A 1 197 ? 5.236 8.483 -6.652 1.00 91.50 197 TYR A N 1
ATOM 1593 C CA . TYR A 1 197 ? 6.456 7.827 -7.128 1.00 91.50 197 TYR A CA 1
ATOM 1594 C C . TYR A 1 197 ? 7.688 8.730 -7.021 1.00 91.50 197 TYR A C 1
ATOM 1596 O O . TYR A 1 197 ? 8.725 8.306 -6.512 1.00 91.50 197 TYR A O 1
ATOM 1604 N N . GLN A 1 198 ? 7.571 9.983 -7.465 1.00 89.25 198 GLN A N 1
ATOM 1605 C CA . GLN A 1 198 ? 8.654 10.966 -7.397 1.00 89.25 198 GLN A CA 1
ATOM 1606 C C . GLN A 1 198 ? 9.074 11.248 -5.951 1.00 89.25 198 GLN A C 1
ATOM 1608 O O . GLN A 1 198 ? 10.269 11.310 -5.662 1.00 89.25 198 GLN A O 1
ATOM 1613 N N . HIS A 1 199 ? 8.106 11.355 -5.037 1.00 88.44 199 HIS A N 1
ATOM 1614 C CA . HIS A 1 199 ? 8.373 11.494 -3.607 1.00 88.44 199 HIS A CA 1
ATOM 1615 C C . HIS A 1 199 ? 9.148 10.290 -3.048 1.00 88.44 199 HIS A C 1
ATOM 1617 O O . HIS A 1 199 ? 10.141 10.462 -2.341 1.00 88.44 199 HIS A O 1
ATOM 1623 N N . LEU A 1 200 ? 8.755 9.065 -3.409 1.00 89.56 200 LEU A N 1
ATOM 1624 C CA . LEU A 1 200 ? 9.452 7.859 -2.956 1.00 89.56 200 LEU A CA 1
ATOM 1625 C C . LEU A 1 200 ? 10.862 7.721 -3.552 1.00 89.56 200 LEU A C 1
ATOM 1627 O O . LEU A 1 200 ? 11.781 7.307 -2.841 1.00 89.56 200 LEU A O 1
ATOM 1631 N N . LEU A 1 201 ? 11.053 8.093 -4.821 1.00 86.00 201 LEU A N 1
ATOM 1632 C CA . LEU A 1 201 ? 12.359 8.069 -5.490 1.00 86.00 201 LEU A CA 1
ATOM 1633 C C . LEU A 1 201 ? 13.375 9.025 -4.859 1.00 86.00 201 LEU A C 1
ATOM 1635 O O . LEU A 1 201 ? 14.551 8.682 -4.772 1.00 86.00 201 LEU A O 1
ATOM 1639 N N . ALA A 1 202 ? 12.945 10.215 -4.434 1.00 80.00 202 ALA A N 1
ATOM 1640 C CA . ALA A 1 202 ? 13.849 11.241 -3.912 1.00 80.00 202 ALA A CA 1
ATOM 1641 C C . ALA A 1 202 ? 14.561 10.823 -2.612 1.00 80.00 202 ALA A C 1
ATOM 1643 O O . ALA A 1 202 ? 15.648 11.310 -2.313 1.00 80.00 202 ALA A O 1
ATOM 1644 N N . GLU A 1 203 ? 13.953 9.924 -1.840 1.00 70.69 203 GLU A N 1
ATOM 1645 C CA . GLU A 1 203 ? 14.335 9.666 -0.451 1.00 70.69 203 GLU A CA 1
ATOM 1646 C C . GLU A 1 203 ? 14.657 8.183 -0.175 1.00 70.69 203 GLU A C 1
ATOM 1648 O O . GLU A 1 203 ? 14.845 7.792 0.979 1.00 70.69 203 GLU A O 1
ATOM 1653 N N . GLY A 1 204 ? 14.680 7.296 -1.181 1.00 76.25 204 GLY A N 1
ATOM 1654 C CA . GLY A 1 204 ? 14.930 5.877 -0.909 1.00 76.25 204 GLY A CA 1
ATOM 1655 C C . GLY A 1 204 ? 15.131 4.948 -2.086 1.00 76.25 204 GLY A C 1
ATOM 1656 O O . GLY A 1 204 ? 15.241 5.350 -3.238 1.00 76.25 204 GLY A O 1
ATOM 1657 N N . SER A 1 205 ? 15.192 3.662 -1.743 1.00 84.25 205 SER A N 1
ATOM 1658 C CA . SER A 1 205 ? 15.392 2.562 -2.675 1.00 84.25 205 SER A CA 1
ATOM 1659 C C . SER A 1 205 ? 14.148 1.686 -2.780 1.00 84.25 205 SER A C 1
ATOM 1661 O O . SER A 1 205 ? 13.412 1.461 -1.814 1.00 84.25 205 SER A O 1
ATOM 1663 N N . PHE A 1 206 ? 13.933 1.171 -3.983 1.00 91.94 206 PHE A N 1
ATOM 1664 C CA . PHE A 1 206 ? 12.906 0.183 -4.281 1.00 91.94 206 PHE A CA 1
ATOM 1665 C C . PHE A 1 206 ? 13.495 -1.229 -4.181 1.00 91.94 206 PHE A C 1
ATOM 1667 O O . PHE A 1 206 ? 14.701 -1.403 -4.380 1.00 91.94 206 PHE A O 1
ATOM 1674 N N . PRO A 1 207 ? 12.678 -2.250 -3.870 1.00 93.12 207 PRO A N 1
ATOM 1675 C CA . PRO A 1 207 ? 13.147 -3.624 -3.888 1.00 93.12 207 PRO A CA 1
ATOM 1676 C C . PRO A 1 207 ? 13.472 -4.040 -5.325 1.00 93.12 207 PRO A C 1
ATOM 1678 O O . PRO A 1 207 ? 12.760 -3.682 -6.267 1.00 93.12 207 PRO A O 1
ATOM 1681 N N . THR A 1 208 ? 14.537 -4.820 -5.498 1.00 91.75 208 THR A N 1
ATOM 1682 C CA . THR A 1 208 ? 14.853 -5.439 -6.788 1.00 91.75 208 THR A CA 1
ATOM 1683 C C . THR A 1 208 ? 13.854 -6.559 -7.053 1.00 91.75 208 THR A C 1
ATOM 1685 O O . THR A 1 208 ? 13.912 -7.602 -6.403 1.00 91.75 208 THR A O 1
ATOM 1688 N N . LEU A 1 209 ? 12.933 -6.325 -7.985 1.00 90.38 209 LEU A N 1
ATOM 1689 C CA . LEU A 1 209 ? 11.942 -7.309 -8.423 1.00 90.38 209 LEU A CA 1
ATOM 1690 C C . LEU A 1 209 ? 12.423 -8.090 -9.643 1.00 90.38 209 LEU A C 1
ATOM 1692 O O . LEU A 1 209 ? 12.089 -9.255 -9.772 1.00 90.38 209 LEU A O 1
ATOM 1696 N N . ILE A 1 210 ? 13.196 -7.450 -10.522 1.00 89.12 210 ILE A N 1
ATOM 1697 C CA . ILE A 1 210 ? 13.698 -8.047 -11.760 1.00 89.12 210 ILE A CA 1
ATOM 1698 C C . ILE A 1 210 ? 15.216 -8.142 -11.650 1.00 89.12 210 ILE A C 1
ATOM 1700 O O . ILE A 1 210 ? 15.908 -7.120 -11.625 1.00 89.12 210 ILE A O 1
ATOM 1704 N N . LYS A 1 211 ? 15.734 -9.363 -11.557 1.00 87.00 211 LYS A N 1
ATOM 1705 C CA . LYS A 1 211 ? 17.170 -9.635 -11.402 1.00 87.00 211 LYS A CA 1
ATOM 1706 C C . LYS A 1 211 ? 17.878 -9.809 -12.738 1.00 87.00 211 LYS A C 1
ATOM 1708 O O . LYS A 1 211 ? 19.059 -9.481 -12.848 1.00 87.00 211 LYS A O 1
ATOM 1713 N N . ASP A 1 212 ? 17.163 -10.303 -13.742 1.00 85.00 212 ASP A N 1
ATOM 1714 C CA . ASP A 1 212 ? 17.700 -10.605 -15.063 1.00 85.00 212 ASP A CA 1
ATOM 1715 C C . ASP A 1 212 ? 16.665 -10.392 -16.183 1.00 85.00 212 ASP A C 1
ATOM 1717 O O . ASP A 1 212 ? 15.511 -10.025 -15.950 1.00 85.00 212 ASP A O 1
ATOM 1721 N N . GLU A 1 213 ? 17.111 -10.563 -17.430 1.00 82.56 213 GLU A N 1
ATOM 1722 C CA . GLU A 1 213 ? 16.269 -10.386 -18.618 1.00 82.56 213 GLU A CA 1
ATOM 1723 C C . GLU A 1 213 ? 15.151 -11.432 -18.715 1.00 82.56 213 GLU A C 1
ATOM 1725 O O . GLU A 1 213 ? 14.077 -11.116 -19.222 1.00 82.56 213 GLU A O 1
ATOM 1730 N N . GLN A 1 214 ? 15.363 -12.652 -18.214 1.00 85.06 214 GLN A N 1
ATOM 1731 C CA . GLN A 1 214 ? 14.332 -13.687 -18.250 1.00 85.06 214 GLN A CA 1
ATOM 1732 C C . GLN A 1 214 ? 13.191 -13.334 -17.293 1.00 85.06 214 GLN A C 1
ATOM 1734 O O . GLN A 1 214 ? 12.027 -13.379 -17.681 1.00 85.06 214 GLN A O 1
ATOM 1739 N N . GLU A 1 215 ? 13.508 -12.884 -16.078 1.00 84.62 215 GLU A N 1
ATOM 1740 C CA . GLU A 1 215 ? 12.514 -12.431 -15.104 1.00 84.62 215 GLU A CA 1
ATOM 1741 C C . GLU A 1 215 ? 11.743 -11.197 -15.603 1.00 84.62 215 GLU A C 1
ATOM 1743 O O . GLU A 1 215 ? 10.541 -11.078 -15.347 1.00 84.62 215 GLU A O 1
ATOM 1748 N N . LEU A 1 216 ? 12.390 -10.310 -16.372 1.00 85.44 216 LEU A N 1
ATOM 1749 C CA . LEU A 1 216 ? 11.720 -9.201 -17.061 1.00 85.44 216 LEU A CA 1
ATOM 1750 C C . LEU A 1 216 ? 10.678 -9.717 -18.060 1.00 85.44 216 LEU A C 1
ATOM 1752 O O . LEU A 1 216 ? 9.535 -9.255 -18.047 1.00 85.44 216 LEU A O 1
ATOM 1756 N N . LEU A 1 217 ? 11.073 -10.659 -18.921 1.00 82.62 217 LEU A N 1
ATOM 1757 C CA . LEU A 1 217 ? 10.192 -11.250 -19.929 1.00 82.62 217 LEU A CA 1
ATOM 1758 C C . LEU A 1 217 ? 9.018 -11.982 -19.275 1.00 82.62 217 LEU A C 1
ATOM 1760 O O . LEU A 1 217 ? 7.876 -11.767 -19.676 1.00 82.62 217 LEU A O 1
ATOM 1764 N N . ASP A 1 218 ? 9.274 -12.770 -18.234 1.00 82.00 218 ASP A N 1
ATOM 1765 C CA . ASP A 1 218 ? 8.239 -13.506 -17.505 1.00 82.00 218 ASP A CA 1
ATOM 1766 C C . ASP A 1 218 ? 7.254 -12.569 -16.793 1.00 82.00 218 ASP A C 1
ATOM 1768 O O . ASP A 1 218 ? 6.066 -12.868 -16.694 1.00 82.00 218 ASP A O 1
ATOM 1772 N N . THR A 1 219 ? 7.733 -11.425 -16.297 1.00 83.50 219 THR A N 1
ATOM 1773 C CA . THR A 1 219 ? 6.899 -10.443 -15.586 1.00 83.50 219 THR A CA 1
ATOM 1774 C C . THR A 1 219 ? 6.027 -9.633 -16.546 1.00 83.50 219 THR A C 1
ATOM 1776 O O . THR A 1 219 ? 4.856 -9.377 -16.254 1.00 83.50 219 THR A O 1
ATOM 1779 N N . LEU A 1 220 ? 6.587 -9.218 -17.687 1.00 82.06 220 LEU A N 1
ATOM 1780 C CA . LEU A 1 220 ? 5.919 -8.336 -18.652 1.00 82.06 220 LEU A CA 1
ATOM 1781 C C . LEU A 1 220 ? 5.143 -9.076 -19.744 1.00 82.06 220 LEU A C 1
ATOM 1783 O O . LEU A 1 220 ? 4.368 -8.444 -20.461 1.00 82.06 220 LEU A O 1
ATOM 1787 N N . SER A 1 221 ? 5.335 -10.386 -19.896 1.00 78.88 221 SER A N 1
ATOM 1788 C CA . SER A 1 221 ? 4.624 -11.172 -20.899 1.00 78.88 221 SER A CA 1
ATOM 1789 C C . SER A 1 221 ? 3.281 -11.667 -20.357 1.00 78.88 221 SER A C 1
ATOM 1791 O O . SER A 1 221 ? 3.256 -12.557 -19.504 1.00 78.88 221 SER A O 1
ATOM 1793 N N . PRO A 1 222 ? 2.142 -11.190 -20.897 1.00 68.00 222 PRO A N 1
ATOM 1794 C CA . PRO A 1 222 ? 0.828 -11.704 -20.514 1.00 68.00 222 PRO A CA 1
ATOM 1795 C C . PRO A 1 222 ? 0.585 -13.146 -20.993 1.00 68.00 222 PRO A C 1
ATOM 1797 O O . PRO A 1 222 ? -0.428 -13.754 -20.659 1.00 68.00 222 PRO A O 1
ATOM 1800 N N . TRP A 1 223 ? 1.507 -13.690 -21.792 1.00 66.62 223 TRP A N 1
ATOM 1801 C CA . TRP A 1 223 ? 1.421 -15.013 -22.408 1.00 66.62 223 TRP A CA 1
ATOM 1802 C C . TRP A 1 223 ? 2.170 -16.092 -21.622 1.00 66.62 223 TRP A C 1
ATOM 1804 O O . TRP A 1 223 ? 2.003 -17.282 -21.900 1.00 66.62 223 TRP A O 1
ATOM 1814 N N . VAL A 1 224 ? 2.998 -15.697 -20.651 1.00 60.31 224 VAL A N 1
ATOM 1815 C CA . VAL A 1 224 ? 3.675 -16.637 -19.758 1.00 60.31 224 VAL A CA 1
ATOM 1816 C C . VAL A 1 224 ? 2.683 -17.061 -18.680 1.00 60.31 224 VAL A C 1
ATOM 1818 O O . VAL A 1 224 ? 2.118 -16.232 -17.968 1.00 60.31 224 VAL A O 1
ATOM 1821 N N . LYS A 1 225 ? 2.445 -18.373 -18.579 1.00 57.47 225 LYS A N 1
ATOM 1822 C CA . LYS A 1 225 ? 1.673 -18.942 -17.472 1.00 57.47 225 LYS A CA 1
ATOM 1823 C C . LYS A 1 225 ? 2.520 -18.822 -16.209 1.00 57.47 225 LYS A C 1
ATOM 1825 O O . LYS A 1 225 ? 3.535 -19.507 -16.103 1.00 57.47 225 LYS A O 1
ATOM 1830 N N . LEU A 1 226 ? 2.104 -17.928 -15.318 1.00 56.69 226 LEU A N 1
ATOM 1831 C CA . LEU A 1 226 ? 2.650 -17.765 -13.971 1.00 56.69 226 LEU A CA 1
ATOM 1832 C C . LEU A 1 226 ? 2.118 -18.846 -13.028 1.00 56.69 226 LEU A C 1
ATOM 1834 O O . LEU A 1 226 ? 0.947 -19.262 -13.207 1.00 56.69 226 LEU A O 1
#

Mean predicted aligned error: 7.89 Å

Sequence (226 aa):
MDPAAAEGAPPTPVPVRTAPWAYKNFWLIWLTAAGAKRTTLYKVQERWGITTNYLYHREAGLGKTLLQEMVDTGHMAKEGRFISAQMGWIPAYIQATHPLEKKEWSPSLLVLRFWPLLQPWAERERERLFGPQGLQMLYRSGEGLIRSGHAIFHDLFLLALTANISLISQKYKARVVERILHTFLALLPDRDLLAYYQHLLAEGSFPTLIKDEQELLDTLSPWVKL

Nearest PDB structures (foldseek):
  1yg2-assembly1_A-2  TM=3.100E-01  e=2.229E+00  Vibrio cholerae
  5x12-assembly1_A-2  TM=2.937E-01  e=2.462E+00  Bacillus spizizenii str. W23
  6lg2-assembly1_A  TM=2.705E-01  e=2.343E+00  Corynebacterium glutamicum ATCC 13032
  5x13-assembly1_A  TM=2.945E-01  e=8.510E+00  Bacillus spizizenii str. W23
  7cbv-assembly1_A-3  TM=2.596E-01  e=6.978E+00  Bacillus subtilis

Foldseek 3Di:
DDPPDPDDDDDDDDPPVQDLVVALCSLLVQLAQLLDVKDAVVVSCVLQVNPDPVQQDADPPRNHGSVVVCCVVQQWPDDPRIIHGDDVCVLVVLCVVDVPVDLFDDLSVLLNVCVVQLVVVCSVCRNLCSNSVLCCQWQVHSVSSSVCSNCSSSLLSLLLVLQLVCVVCVVVVVVVVNVVSLVVCPPPVRTNSNVSSVSDVVPDDHGNQDPDPVSVCCNPPSPRRD

Radius of gyration: 19.68 Å; Cα contacts (8 Å, |Δi|>4): 234; chains: 1; bounding box: 45×67×50 Å

Solvent-accessible surface area (backbone atoms only — not comparable to full-atom values): 13134 Å² total; per-residue (Å²): 140,80,84,78,78,81,76,76,73,78,81,76,82,76,62,75,90,74,43,67,80,71,41,53,63,39,41,52,54,41,4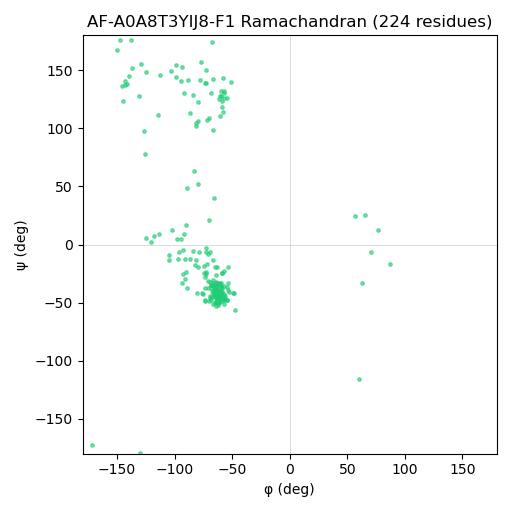4,54,18,42,18,32,89,66,36,36,69,66,59,51,28,62,75,64,69,49,87,62,72,62,81,70,40,63,41,90,93,66,86,41,27,58,62,57,52,32,39,78,71,52,46,26,49,74,60,91,75,32,32,24,45,47,70,86,52,52,58,60,50,50,49,72,75,50,72,76,86,54,83,61,62,47,74,64,56,52,43,54,72,45,34,82,56,47,48,64,47,48,68,70,44,16,50,61,64,33,15,73,67,34,44,41,48,32,26,70,43,66,66,40,28,39,74,50,42,88,49,50,62,60,49,55,45,52,49,31,49,47,55,43,50,42,56,51,24,58,76,72,68,38,62,66,57,47,53,53,52,52,50,57,37,62,66,43,86,80,35,39,48,42,63,37,46,54,58,52,57,77,77,55,83,69,60,86,81,57,91,48,73,66,52,44,49,56,72,72,35,71,82,47,72,120

Secondary structure (DSSP, 8-state):
-------PPPPPPPPGGG-GGGSHHHHHHHHHHHTSSSB-HHHHHHHTT--SSGGGSBPTTTSSBHHHHHHHTTSEEEETTEEEE--TTHHHHHHHHS---SS---HHHHHHHHHHHHHHHHHHSHHHHHSHHHHHHHHSSHHHHHHHGGGHHHHHHHHHHHHHHHHHHHHTT-HHHHHHHHHHHHT-TTS-HHHHHHHHHHH--------SHHHHHHHH-TTS--

pLDDT: mean 83.77, std 13.88, range [34.44, 96.31]